Protein AF-A0AAU2S8Q4-F1 (afdb_monomer)

pLDDT: mean 90.65, std 6.9, range [59.53, 97.0]

Radius of gyration: 19.1 Å; Cα contacts (8 Å, |Δi|>4): 377; chains: 1; bounding box: 50×36×52 Å

Sequence (204 aa):
MNARDTYDEELVRALLVTARENSSRLLSDGTLLGVLPGFSHPGRDFDVVAAARPGVHRYHEVQQPELQQVTWAVFPGYACEFAGPDRYSLEDARESFIRFLSPADLGREPVPFLRLWYDNTVTKGGTNGPDGILALPKTLQREIKLLEGAPGSFVRFENFRGQIFRAEWDAERTWTLLEESETAAPRPVGLADLLAFAEKALHD

Solvent-accessible surface area (backbone atoms only — not comparable to full-atom values): 11473 Å² total; per-residue (Å²): 112,62,69,46,102,56,86,54,67,68,60,55,49,53,50,54,53,52,48,63,81,39,35,82,72,36,66,38,90,90,40,56,62,17,71,42,75,82,40,74,48,94,98,51,86,41,34,17,42,32,26,29,32,52,82,32,55,72,62,46,54,85,86,38,51,74,56,20,68,75,41,65,50,48,34,70,36,44,65,29,45,50,52,57,67,89,76,49,52,71,65,54,42,23,50,39,49,74,74,55,61,48,58,29,50,81,85,64,77,84,56,44,24,33,38,37,35,36,40,33,72,82,80,71,48,61,55,79,72,93,82,45,40,81,46,55,70,70,53,56,58,49,51,56,67,68,33,66,93,26,62,85,12,37,42,34,40,30,26,24,88,66,51,36,39,37,38,35,27,42,92,87,77,42,37,32,41,31,49,74,83,47,100,58,73,70,38,81,46,53,74,70,58,47,51,54,46,54,56,47,58,29,67,108

Structure (mmCIF, N/CA/C/O backbone):
data_AF-A0AAU2S8Q4-F1
#
_entry.id   AF-A0AAU2S8Q4-F1
#
loop_
_atom_site.group_PDB
_atom_site.id
_atom_site.type_symbol
_atom_site.label_atom_id
_atom_site.label_alt_id
_atom_site.label_comp_id
_atom_site.label_asym_id
_atom_site.label_entity_id
_atom_site.label_seq_id
_atom_site.pdbx_PDB_ins_code
_atom_site.Cartn_x
_atom_site.Cartn_y
_atom_site.Cartn_z
_atom_site.occupancy
_atom_site.B_iso_or_equiv
_atom_site.auth_seq_id
_atom_site.auth_comp_id
_atom_site.auth_asym_id
_atom_site.auth_atom_id
_atom_site.pdbx_PDB_model_num
ATOM 1 N N . MET A 1 1 ? 16.439 -1.210 -14.252 1.00 61.56 1 MET A N 1
ATOM 2 C CA . MET A 1 1 ? 16.095 -2.120 -13.144 1.00 61.56 1 MET A CA 1
ATOM 3 C C . MET A 1 1 ? 17.367 -2.358 -12.353 1.00 61.56 1 MET A C 1
ATOM 5 O O . MET A 1 1 ? 18.382 -2.662 -12.967 1.00 61.56 1 MET A O 1
ATOM 9 N N . ASN A 1 2 ? 17.341 -2.107 -11.047 1.00 67.69 2 ASN A N 1
ATOM 10 C CA . ASN A 1 2 ? 18.445 -2.436 -10.146 1.00 67.69 2 ASN A CA 1
ATOM 11 C C . ASN A 1 2 ? 18.022 -3.672 -9.363 1.00 67.69 2 ASN A C 1
ATOM 13 O O . ASN A 1 2 ? 16.891 -3.692 -8.899 1.00 67.69 2 ASN A O 1
ATOM 17 N N . ALA A 1 3 ? 18.904 -4.653 -9.206 1.00 66.56 3 ALA A N 1
ATOM 18 C CA . ALA A 1 3 ? 18.680 -5.808 -8.344 1.00 66.56 3 ALA A CA 1
ATOM 19 C C . ALA A 1 3 ? 19.748 -5.820 -7.248 1.00 66.56 3 ALA A C 1
ATOM 21 O O . ALA A 1 3 ? 20.901 -5.452 -7.493 1.00 66.56 3 ALA A O 1
ATOM 22 N N . ARG A 1 4 ? 19.360 -6.213 -6.040 1.00 62.75 4 ARG A N 1
ATOM 23 C CA . ARG A 1 4 ? 20.232 -6.371 -4.882 1.00 62.75 4 ARG A CA 1
ATOM 24 C C . ARG A 1 4 ? 20.152 -7.831 -4.431 1.00 62.75 4 ARG A C 1
ATOM 26 O O . ARG A 1 4 ? 19.077 -8.417 -4.409 1.00 62.75 4 ARG A O 1
ATOM 33 N N . ASP A 1 5 ? 21.307 -8.403 -4.108 1.00 59.53 5 ASP A N 1
ATOM 34 C CA . ASP A 1 5 ? 21.510 -9.741 -3.531 1.00 59.53 5 ASP A CA 1
ATOM 35 C C . ASP A 1 5 ? 21.205 -10.947 -4.444 1.00 59.53 5 ASP A C 1
ATOM 37 O O . ASP A 1 5 ? 22.085 -11.789 -4.624 1.00 59.53 5 ASP A O 1
ATOM 41 N N . THR A 1 6 ? 20.028 -11.030 -5.072 1.00 68.44 6 THR A N 1
ATOM 42 C CA . THR A 1 6 ? 19.684 -12.115 -6.012 1.00 68.44 6 THR A CA 1
ATOM 43 C C . THR A 1 6 ? 19.360 -11.559 -7.396 1.00 68.44 6 THR A C 1
ATOM 45 O O . THR A 1 6 ? 18.500 -10.697 -7.556 1.00 68.44 6 THR A O 1
ATOM 48 N N . TYR A 1 7 ? 20.092 -12.028 -8.409 1.00 80.50 7 TYR A N 1
ATOM 49 C CA . TYR A 1 7 ? 19.865 -11.658 -9.804 1.00 80.50 7 TYR A CA 1
ATOM 50 C C . TYR A 1 7 ? 19.200 -12.818 -10.536 1.00 80.50 7 TYR A C 1
ATOM 52 O O . TYR A 1 7 ? 19.756 -13.912 -10.614 1.00 80.50 7 TYR A O 1
ATOM 60 N N . ASP A 1 8 ? 18.010 -12.555 -11.060 1.00 86.12 8 ASP A N 1
ATOM 61 C CA . ASP A 1 8 ? 17.208 -13.493 -11.833 1.00 86.12 8 ASP A CA 1
ATOM 62 C C . ASP A 1 8 ? 17.101 -12.951 -13.263 1.00 86.12 8 ASP A C 1
ATOM 64 O O . ASP A 1 8 ? 16.302 -12.056 -13.549 1.00 86.12 8 ASP A O 1
ATOM 68 N N . GLU A 1 9 ? 17.997 -13.405 -14.145 1.00 90.19 9 GLU A N 1
ATOM 69 C CA . GLU A 1 9 ? 18.113 -12.852 -15.499 1.00 90.19 9 GLU A CA 1
ATOM 70 C C . GLU A 1 9 ? 16.824 -13.049 -16.308 1.00 90.19 9 GLU A C 1
ATOM 72 O O . GLU A 1 9 ? 16.418 -12.152 -17.054 1.00 90.19 9 GLU A O 1
ATOM 77 N N . GLU A 1 10 ? 16.164 -14.199 -16.154 1.00 93.06 10 GLU A N 1
ATOM 78 C CA . GLU A 1 10 ? 14.939 -14.516 -16.886 1.00 93.06 10 GLU A CA 1
ATOM 79 C C . GLU A 1 10 ? 13.790 -13.606 -16.448 1.00 93.06 10 GLU A C 1
ATOM 81 O O . GLU A 1 10 ? 13.110 -13.035 -17.307 1.00 93.06 10 GLU A O 1
ATOM 86 N N . LEU A 1 11 ? 13.637 -13.378 -15.138 1.00 92.38 11 LEU A N 1
ATOM 87 C CA . LEU A 1 11 ? 12.680 -12.413 -14.601 1.00 92.38 11 LEU A CA 1
ATOM 88 C C . LEU A 1 11 ? 12.960 -10.998 -15.119 1.00 92.38 11 LEU A C 1
ATOM 90 O O . LEU A 1 11 ? 12.049 -10.323 -15.605 1.00 92.38 11 LEU A O 1
ATOM 94 N N . VAL A 1 12 ? 14.216 -10.539 -15.051 1.00 92.62 12 VAL A N 1
ATOM 95 C CA . VAL A 1 12 ? 14.607 -9.194 -15.514 1.00 92.62 12 VAL A CA 1
ATOM 96 C C . VAL A 1 12 ? 14.286 -9.028 -16.999 1.00 92.62 12 VAL A C 1
ATOM 98 O O . VAL A 1 12 ? 13.745 -8.001 -17.414 1.00 92.62 12 VAL A O 1
ATOM 101 N N . ARG A 1 13 ? 14.597 -10.040 -17.812 1.00 94.19 13 ARG A N 1
ATOM 102 C CA . ARG A 1 13 ? 14.318 -10.037 -19.249 1.00 94.19 13 ARG A CA 1
ATOM 103 C C . ARG A 1 13 ? 12.817 -9.992 -19.519 1.00 94.19 13 ARG A C 1
ATOM 105 O O . ARG A 1 13 ? 12.384 -9.140 -20.293 1.00 94.19 13 ARG A O 1
ATOM 112 N N . ALA A 1 14 ? 12.034 -10.861 -18.879 1.00 95.50 14 ALA A N 1
ATOM 113 C CA . ALA A 1 14 ? 10.581 -10.907 -19.034 1.00 95.50 14 ALA A CA 1
ATOM 114 C C . ALA A 1 14 ? 9.930 -9.568 -18.653 1.00 95.50 14 ALA A C 1
ATOM 116 O O . ALA A 1 14 ? 9.097 -9.042 -19.395 1.00 95.50 14 ALA A O 1
ATOM 117 N N . LEU A 1 15 ? 10.380 -8.971 -17.548 1.00 95.06 15 LEU A N 1
ATOM 118 C CA . LEU A 1 15 ? 9.941 -7.661 -17.079 1.00 95.06 15 LEU A CA 1
ATOM 119 C C . LEU A 1 15 ? 10.221 -6.557 -18.110 1.00 95.06 15 LEU A C 1
ATOM 121 O O . LEU A 1 15 ? 9.325 -5.789 -18.458 1.00 95.06 15 LEU A O 1
ATOM 125 N N . LEU A 1 16 ? 11.456 -6.472 -18.616 1.00 94.56 16 LEU A N 1
ATOM 126 C CA . LEU A 1 16 ? 11.853 -5.430 -19.569 1.00 94.56 16 LEU A CA 1
ATOM 127 C C . LEU A 1 16 ? 11.148 -5.577 -20.923 1.00 94.56 16 LEU A C 1
ATOM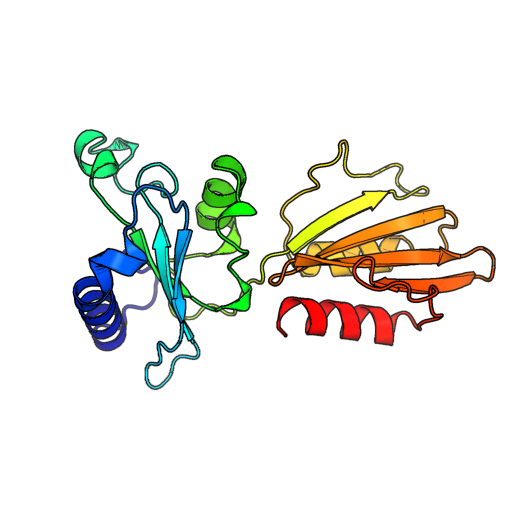 129 O O . LEU A 1 16 ? 10.774 -4.566 -21.518 1.00 94.56 16 LEU A O 1
ATOM 133 N N . VAL A 1 17 ? 10.947 -6.809 -21.403 1.00 96.06 17 VAL A N 1
ATOM 134 C CA . VAL A 1 17 ? 10.167 -7.080 -22.624 1.00 96.06 17 VAL A CA 1
ATOM 135 C C . VAL A 1 17 ? 8.722 -6.624 -22.431 1.00 96.06 17 VAL A C 1
ATOM 137 O O . VAL A 1 17 ? 8.242 -5.798 -23.207 1.00 96.06 17 VAL A O 1
ATOM 140 N N . THR A 1 18 ? 8.078 -7.055 -21.343 1.00 96.12 18 THR A N 1
ATOM 141 C CA . THR A 1 18 ? 6.691 -6.686 -21.020 1.00 96.12 18 THR A CA 1
ATOM 142 C C . THR A 1 18 ? 6.523 -5.170 -20.919 1.00 96.12 18 THR A C 1
ATOM 144 O O . THR A 1 18 ? 5.598 -4.598 -21.500 1.00 96.12 18 THR A O 1
ATOM 147 N N . ALA A 1 19 ? 7.443 -4.490 -20.230 1.00 94.81 19 ALA A N 1
ATOM 148 C CA . ALA A 1 19 ? 7.404 -3.041 -20.084 1.00 94.81 19 ALA A CA 1
ATOM 149 C C . ALA A 1 19 ? 7.594 -2.308 -21.416 1.00 94.81 19 ALA A C 1
ATOM 151 O O . ALA A 1 19 ? 6.930 -1.304 -21.672 1.00 94.81 19 ALA A O 1
ATOM 152 N N . ARG A 1 20 ? 8.470 -2.817 -22.290 1.00 94.38 20 ARG A N 1
ATOM 153 C CA . ARG A 1 20 ? 8.704 -2.239 -23.617 1.00 94.38 20 ARG A CA 1
ATOM 154 C C . ARG A 1 20 ? 7.467 -2.347 -24.506 1.00 94.38 20 ARG A C 1
ATOM 156 O O . ARG A 1 20 ? 7.091 -1.358 -25.136 1.00 94.38 20 ARG A O 1
ATOM 163 N N . GLU A 1 21 ? 6.832 -3.515 -24.533 1.00 96.00 21 GLU A N 1
ATOM 164 C CA . GLU A 1 21 ? 5.618 -3.780 -25.318 1.00 96.00 21 GLU A CA 1
ATOM 165 C C . GLU A 1 21 ? 4.417 -2.951 -24.840 1.00 96.00 21 GLU A C 1
ATOM 167 O O . GLU A 1 21 ? 3.560 -2.581 -25.640 1.00 96.00 21 GLU A O 1
ATOM 172 N N . ASN A 1 22 ? 4.391 -2.588 -23.555 1.00 94.62 22 ASN A N 1
ATOM 173 C CA . ASN A 1 22 ? 3.300 -1.845 -22.920 1.00 94.62 22 ASN A CA 1
ATOM 174 C C . ASN A 1 22 ? 3.686 -0.410 -22.526 1.00 94.62 22 ASN A C 1
ATOM 176 O O . ASN A 1 22 ? 3.030 0.209 -21.684 1.00 94.62 22 ASN A O 1
ATOM 180 N N . SER A 1 23 ? 4.739 0.139 -23.135 1.00 91.94 23 SER A N 1
ATOM 181 C CA . SER A 1 23 ? 5.331 1.419 -22.726 1.00 91.94 23 SER A CA 1
ATOM 182 C C . SER A 1 23 ? 4.346 2.592 -22.770 1.00 91.94 23 SER A C 1
ATOM 184 O O . SER A 1 23 ? 4.352 3.421 -21.867 1.00 91.94 23 SER A O 1
ATOM 186 N N . SER A 1 24 ? 3.429 2.626 -23.741 1.00 89.25 24 SER A N 1
ATOM 187 C CA . SER A 1 24 ? 2.397 3.670 -23.840 1.00 89.25 24 SER A CA 1
ATOM 188 C C . SER A 1 24 ? 1.398 3.671 -22.678 1.00 89.25 24 SER A C 1
ATOM 190 O O . SER A 1 24 ? 0.819 4.712 -22.375 1.00 89.25 24 SER A O 1
ATOM 192 N N . ARG A 1 25 ? 1.191 2.520 -22.025 1.00 86.38 25 ARG A N 1
ATOM 193 C CA . ARG A 1 25 ? 0.318 2.382 -20.850 1.00 86.38 25 ARG A CA 1
ATOM 194 C C . ARG A 1 25 ? 1.077 2.622 -19.549 1.00 86.38 25 ARG A C 1
ATOM 196 O O . ARG A 1 25 ? 0.550 3.267 -18.653 1.00 86.38 25 ARG A O 1
ATOM 203 N N . LEU A 1 26 ? 2.304 2.108 -19.453 1.00 87.12 26 LEU A N 1
ATOM 204 C CA . LEU A 1 26 ? 3.120 2.173 -18.237 1.00 87.12 26 LEU A CA 1
ATOM 205 C C . LEU A 1 26 ? 3.794 3.529 -18.022 1.00 87.12 26 LEU A C 1
ATOM 207 O O . LEU A 1 26 ? 3.945 3.954 -16.881 1.00 87.12 26 LEU A O 1
ATOM 211 N N . LEU A 1 27 ? 4.220 4.189 -19.100 1.00 87.44 27 LEU A N 1
ATOM 212 C CA . LEU A 1 27 ? 5.097 5.362 -19.050 1.00 87.44 27 LEU A CA 1
ATOM 213 C C . LEU A 1 27 ? 4.344 6.656 -19.389 1.00 87.44 27 LEU A C 1
ATOM 215 O O . LEU A 1 27 ? 4.867 7.534 -20.068 1.00 87.44 27 LEU A O 1
ATOM 219 N N . SER A 1 28 ? 3.082 6.758 -18.966 1.00 83.62 28 SER A N 1
ATOM 220 C CA . SER A 1 28 ? 2.280 7.965 -19.179 1.00 83.62 28 SER A CA 1
ATOM 221 C C . SER A 1 28 ? 2.764 9.103 -18.274 1.00 83.62 28 SER A C 1
ATOM 223 O O . SER A 1 28 ? 2.797 8.942 -17.054 1.00 83.62 28 SER A O 1
ATOM 225 N N . ASP A 1 29 ? 3.071 10.271 -18.847 1.00 71.00 29 ASP A N 1
ATOM 226 C CA . ASP A 1 29 ? 3.658 11.425 -18.137 1.00 71.00 29 ASP A CA 1
ATOM 227 C C . ASP A 1 29 ? 2.848 11.901 -16.913 1.00 71.00 29 ASP A C 1
ATOM 229 O O . ASP A 1 29 ? 3.405 12.438 -15.948 1.00 71.00 29 ASP A O 1
ATOM 233 N N . GLY A 1 30 ? 1.530 11.680 -16.921 1.00 80.00 30 GLY A N 1
ATOM 234 C CA . GLY A 1 30 ? 0.637 12.039 -15.817 1.00 80.00 30 GLY A CA 1
ATOM 235 C C . GLY A 1 30 ? 0.676 11.081 -14.623 1.00 80.00 30 GLY A C 1
ATOM 236 O O . GLY A 1 30 ? 0.199 11.439 -13.550 1.00 80.00 30 GLY A O 1
ATOM 237 N N . THR A 1 31 ? 1.245 9.884 -14.778 1.00 88.94 31 THR A N 1
ATOM 238 C CA . THR A 1 31 ? 1.175 8.818 -13.770 1.00 88.94 31 THR A CA 1
ATOM 239 C C . THR A 1 31 ? 2.472 8.740 -12.966 1.00 88.94 31 THR A C 1
ATOM 241 O O . THR A 1 31 ? 3.555 8.590 -13.525 1.00 88.94 31 THR A O 1
ATOM 244 N N . LEU A 1 32 ? 2.373 8.844 -11.636 1.00 93.94 32 LEU A N 1
ATOM 245 C CA . LEU A 1 32 ? 3.532 8.777 -10.734 1.00 93.94 32 LEU A CA 1
ATOM 246 C C . LEU A 1 32 ? 4.127 7.362 -10.659 1.00 93.94 32 LEU A C 1
ATOM 248 O O . LEU A 1 32 ? 5.343 7.181 -10.777 1.00 93.94 32 LEU A O 1
ATOM 252 N N . LEU A 1 33 ? 3.247 6.378 -10.476 1.00 94.25 33 LEU A N 1
ATOM 253 C CA . LEU A 1 33 ? 3.533 4.948 -10.441 1.00 94.25 33 LEU A CA 1
ATOM 254 C C . LEU A 1 33 ? 2.587 4.258 -11.429 1.00 94.25 33 LEU A C 1
ATOM 256 O O . LEU A 1 33 ? 1.397 4.114 -11.161 1.00 94.25 33 LEU A O 1
ATOM 260 N N . GLY A 1 34 ? 3.098 3.902 -12.604 1.00 93.88 34 GLY A N 1
ATOM 261 C CA . GLY A 1 34 ? 2.364 3.135 -13.605 1.00 93.88 34 GLY A CA 1
ATOM 262 C C . GLY A 1 34 ? 2.333 1.661 -13.224 1.00 93.88 34 GLY A C 1
ATOM 263 O O . GLY A 1 34 ? 3.351 1.121 -12.796 1.00 93.88 34 GLY A O 1
ATOM 264 N N . VAL A 1 35 ? 1.183 1.011 -13.393 1.00 94.88 35 VAL A N 1
ATOM 265 C CA . VAL A 1 35 ? 0.984 -0.401 -13.043 1.00 94.88 35 VAL A CA 1
ATOM 266 C C . VAL A 1 35 ? 0.338 -1.125 -14.214 1.00 94.88 35 VAL A C 1
ATOM 268 O O . VAL A 1 35 ? -0.662 -0.671 -14.769 1.00 94.88 35 VAL A O 1
ATOM 271 N N . LEU A 1 36 ? 0.910 -2.265 -14.581 1.00 95.44 36 LEU A N 1
ATOM 272 C CA . LEU A 1 36 ? 0.367 -3.189 -15.563 1.00 95.44 36 LEU A CA 1
ATOM 273 C C . LEU A 1 36 ? 0.100 -4.536 -14.874 1.00 95.44 36 LEU A C 1
ATOM 275 O O . LEU A 1 36 ? 1.058 -5.258 -14.588 1.00 95.44 36 LEU A O 1
ATOM 279 N N . PRO A 1 37 ? -1.171 -4.877 -14.603 1.00 94.38 37 PRO A N 1
ATOM 280 C CA . PRO A 1 37 ? -1.536 -6.152 -13.994 1.00 94.38 37 PRO A CA 1
ATOM 281 C C . PRO A 1 37 ? -1.442 -7.325 -14.968 1.00 94.38 37 PRO A C 1
ATOM 283 O O . PRO A 1 37 ? -1.392 -7.144 -16.186 1.00 94.38 37 PRO A O 1
ATOM 286 N N . GLY A 1 38 ? -1.469 -8.538 -14.412 1.00 93.75 38 GLY A N 1
ATOM 287 C CA . GLY A 1 38 ? -1.438 -9.790 -15.169 1.00 93.75 38 GLY A CA 1
ATOM 288 C C . GLY A 1 38 ? -0.027 -10.245 -15.540 1.00 93.75 38 GLY A C 1
ATOM 289 O O . GLY A 1 38 ? 0.131 -11.093 -16.418 1.00 93.75 38 GLY A O 1
ATOM 290 N N . PHE A 1 39 ? 0.995 -9.683 -14.894 1.00 96.00 39 PHE A N 1
ATOM 291 C CA . PHE A 1 39 ? 2.347 -10.210 -14.999 1.00 96.00 39 PHE A CA 1
ATOM 292 C C . PHE A 1 39 ? 2.427 -11.555 -14.274 1.00 96.00 39 PHE A C 1
ATOM 294 O O . PHE A 1 39 ? 1.716 -11.793 -13.306 1.00 96.00 39 PHE A O 1
ATOM 301 N N . SER A 1 40 ? 3.263 -12.460 -14.765 1.00 94.38 40 SER A N 1
ATOM 302 C CA . SER A 1 40 ? 3.575 -13.699 -14.059 1.00 94.38 40 SER A CA 1
ATOM 303 C C . SER A 1 40 ? 4.936 -14.205 -14.511 1.00 94.38 40 SER A C 1
ATOM 305 O O . SER A 1 40 ? 5.331 -14.023 -15.667 1.00 94.38 40 SER A O 1
ATOM 307 N N . HIS A 1 41 ? 5.664 -14.838 -13.596 1.00 92.81 41 HIS A N 1
ATOM 308 C CA . HIS A 1 41 ? 6.950 -15.451 -13.890 1.00 92.81 41 HIS A CA 1
ATOM 309 C C . HIS A 1 41 ? 7.130 -16.716 -13.040 1.00 92.81 41 HIS A C 1
ATOM 311 O O . HIS A 1 41 ? 6.869 -16.666 -11.840 1.00 92.81 41 HIS A O 1
ATOM 317 N N . PRO A 1 42 ? 7.562 -17.855 -13.612 1.00 92.38 42 PRO A N 1
ATOM 318 C CA . PRO A 1 42 ? 7.752 -19.082 -12.843 1.00 92.38 42 PRO A CA 1
ATOM 319 C C . PRO A 1 42 ? 8.651 -18.882 -11.616 1.00 92.38 42 PRO A C 1
ATOM 321 O O . PRO A 1 42 ? 9.721 -18.290 -11.707 1.00 92.38 42 PRO A O 1
ATOM 324 N N . GLY A 1 43 ? 8.219 -19.397 -10.462 1.00 90.50 43 GLY A N 1
ATOM 325 C CA . GLY A 1 43 ? 8.976 -19.298 -9.208 1.00 90.50 43 GLY A CA 1
ATOM 326 C C . GLY A 1 43 ? 8.905 -17.934 -8.515 1.00 90.50 43 GLY A C 1
ATOM 327 O O . GLY A 1 43 ? 9.634 -17.722 -7.547 1.00 90.50 43 GLY A O 1
ATOM 328 N N . ARG A 1 44 ? 8.052 -17.019 -8.992 1.00 91.06 44 ARG A N 1
ATOM 329 C CA . ARG A 1 44 ? 7.807 -15.704 -8.391 1.00 91.06 44 ARG A CA 1
ATOM 330 C C . ARG A 1 44 ? 6.312 -15.404 -8.365 1.00 91.06 44 ARG A C 1
ATOM 332 O O . ARG A 1 44 ? 5.613 -15.689 -9.332 1.00 91.06 44 ARG A O 1
ATOM 339 N N . ASP A 1 45 ? 5.865 -14.737 -7.307 1.00 93.88 45 ASP A N 1
ATOM 340 C CA . ASP A 1 45 ? 4.445 -14.424 -7.096 1.00 93.88 45 ASP A CA 1
ATOM 341 C C . ASP A 1 45 ? 4.061 -12.996 -7.524 1.00 93.88 45 ASP A C 1
ATOM 343 O O . ASP A 1 45 ? 2.935 -12.559 -7.304 1.00 93.88 45 ASP A O 1
ATOM 347 N N . PHE A 1 46 ? 4.980 -12.258 -8.156 1.00 95.81 46 PHE A N 1
ATOM 348 C CA . PHE A 1 46 ? 4.697 -10.927 -8.695 1.00 95.81 46 PHE A CA 1
ATOM 349 C C . PHE A 1 46 ? 3.587 -10.983 -9.753 1.00 95.81 46 PHE A C 1
ATOM 351 O O . PHE A 1 46 ? 3.721 -11.691 -10.754 1.00 95.81 46 PHE A O 1
ATOM 358 N N . ASP A 1 47 ? 2.542 -10.176 -9.570 1.00 96.44 47 ASP A N 1
ATOM 359 C CA . ASP A 1 47 ? 1.353 -10.134 -10.432 1.00 96.44 47 ASP A CA 1
ATOM 360 C C . ASP A 1 47 ? 1.241 -8.838 -11.264 1.00 96.44 47 ASP A C 1
ATOM 362 O O . ASP A 1 47 ? 0.369 -8.713 -12.136 1.00 96.44 47 ASP A O 1
ATOM 366 N N . VAL A 1 48 ? 2.156 -7.881 -11.050 1.00 96.88 48 VAL A N 1
ATOM 367 C CA . VAL A 1 48 ? 2.232 -6.626 -11.808 1.00 96.88 48 VAL A CA 1
ATOM 368 C C . VAL A 1 48 ? 3.646 -6.303 -12.298 1.00 96.88 48 VAL A C 1
ATOM 370 O O . VAL A 1 48 ? 4.656 -6.590 -11.650 1.00 96.88 48 VAL A O 1
ATOM 373 N N . VAL A 1 49 ? 3.707 -5.603 -13.433 1.00 96.88 49 VAL A N 1
ATOM 374 C CA . VAL A 1 49 ? 4.861 -4.782 -13.823 1.00 96.88 49 VAL A CA 1
ATOM 375 C C . VAL A 1 49 ? 4.575 -3.345 -13.418 1.00 96.88 49 VAL A C 1
ATOM 377 O O . VAL A 1 49 ? 3.569 -2.776 -13.841 1.00 96.88 49 VAL A O 1
ATOM 380 N N . ALA A 1 50 ? 5.469 -2.739 -12.644 1.00 96.19 50 ALA A N 1
ATOM 381 C CA . ALA A 1 50 ? 5.356 -1.352 -12.226 1.00 96.19 50 ALA A CA 1
ATOM 382 C C . ALA A 1 50 ? 6.450 -0.479 -12.852 1.00 96.19 50 ALA A C 1
ATOM 384 O O . ALA A 1 50 ? 7.556 -0.937 -13.155 1.00 96.19 50 ALA A O 1
ATOM 385 N N . ALA A 1 51 ? 6.133 0.799 -13.037 1.00 95.75 51 ALA A N 1
ATOM 386 C CA . ALA A 1 51 ? 7.046 1.812 -13.536 1.00 95.75 51 ALA A CA 1
ATOM 387 C C . ALA A 1 51 ? 6.931 3.085 -12.692 1.00 95.75 51 ALA A C 1
ATOM 389 O O . ALA A 1 51 ? 5.872 3.700 -12.624 1.00 95.75 51 ALA A O 1
ATOM 390 N N . ALA A 1 52 ? 8.026 3.511 -12.069 1.00 95.25 52 ALA A N 1
ATOM 391 C CA . ALA A 1 52 ? 8.099 4.815 -11.421 1.00 95.25 52 ALA A CA 1
ATOM 392 C C . ALA A 1 52 ? 8.712 5.835 -12.377 1.00 95.25 52 ALA A C 1
ATOM 394 O O . ALA A 1 52 ? 9.746 5.567 -13.002 1.00 95.25 52 ALA A O 1
ATOM 395 N N . ARG A 1 53 ? 8.082 7.005 -12.467 1.00 93.56 53 ARG A N 1
ATOM 396 C CA . ARG A 1 53 ? 8.538 8.084 -13.344 1.00 93.56 53 ARG A CA 1
ATOM 397 C C . ARG A 1 53 ? 9.766 8.825 -12.788 1.00 93.56 53 ARG A C 1
ATOM 399 O O . ARG A 1 53 ? 10.037 8.749 -11.577 1.00 93.56 53 ARG A O 1
ATOM 406 N N . PRO A 1 54 ? 10.457 9.622 -13.624 1.00 92.62 54 PRO A N 1
ATOM 407 C CA . PRO A 1 54 ? 11.412 10.617 -13.153 1.00 92.62 54 PRO A CA 1
ATOM 408 C C . PRO A 1 54 ? 10.858 11.467 -12.005 1.00 92.62 54 PRO A C 1
ATOM 410 O O . PRO A 1 54 ? 9.736 11.971 -12.040 1.00 92.62 54 PRO A O 1
ATOM 413 N N . GLY A 1 55 ? 11.654 11.625 -10.953 1.00 89.69 55 GLY A N 1
ATOM 414 C CA . GLY A 1 55 ? 11.269 12.374 -9.755 1.00 89.69 55 GLY A CA 1
ATOM 415 C C . GLY A 1 55 ? 10.491 11.564 -8.716 1.00 89.69 55 GLY A C 1
ATOM 416 O O . GLY A 1 55 ? 10.295 12.074 -7.617 1.00 89.69 55 GLY A O 1
ATOM 417 N N . VAL A 1 56 ? 10.109 10.315 -9.000 1.00 93.62 56 VAL A N 1
ATOM 418 C CA . VAL A 1 56 ? 9.618 9.366 -7.984 1.00 93.62 56 VAL A CA 1
ATOM 419 C C . VAL A 1 56 ? 10.760 8.482 -7.480 1.00 93.62 56 VAL A C 1
ATOM 421 O O . VAL A 1 56 ? 10.990 8.377 -6.277 1.00 93.62 56 VAL A O 1
ATOM 424 N N . HIS A 1 57 ? 11.541 7.904 -8.394 1.00 92.12 57 HIS A N 1
ATOM 425 C CA . HIS A 1 57 ? 12.735 7.142 -8.032 1.00 92.12 57 HIS A CA 1
ATOM 426 C C . HIS A 1 57 ? 13.979 8.025 -7.866 1.00 92.12 57 HIS A C 1
ATOM 428 O O . HIS A 1 57 ? 14.085 9.127 -8.410 1.00 92.12 57 HIS A O 1
ATOM 434 N N . ARG A 1 58 ? 14.996 7.469 -7.195 1.00 87.75 58 ARG A N 1
ATOM 435 C CA . ARG A 1 58 ? 16.291 8.131 -6.943 1.00 87.75 58 ARG A CA 1
ATOM 436 C C . ARG A 1 58 ? 17.437 7.684 -7.855 1.00 87.75 58 ARG A C 1
ATOM 438 O O . ARG A 1 58 ? 18.584 8.069 -7.647 1.00 87.75 58 ARG A O 1
ATOM 445 N N . TYR A 1 59 ? 17.164 6.845 -8.856 1.00 88.38 59 TYR A N 1
ATOM 446 C CA . TYR A 1 59 ? 18.200 6.403 -9.796 1.00 88.38 59 TYR A CA 1
ATOM 447 C C . TYR A 1 59 ? 18.847 7.594 -10.503 1.00 88.38 59 TYR A C 1
ATOM 449 O O . TYR A 1 59 ? 18.144 8.499 -10.933 1.00 88.38 59 TYR A O 1
ATOM 457 N N . HIS A 1 60 ? 20.178 7.583 -10.597 1.00 85.88 60 HIS A N 1
ATOM 458 C CA . HIS A 1 60 ? 21.000 8.613 -11.246 1.00 85.88 60 HIS A CA 1
ATOM 459 C C . HIS A 1 60 ? 20.876 10.045 -10.685 1.00 85.88 60 HIS A C 1
ATOM 461 O O . HIS A 1 60 ? 21.606 10.916 -11.143 1.00 85.88 60 HIS A O 1
ATOM 467 N N . GLU A 1 61 ? 20.063 10.278 -9.645 1.00 86.25 61 GLU A N 1
ATOM 468 C CA . GLU A 1 61 ? 19.749 11.606 -9.083 1.00 86.25 61 GLU A CA 1
ATOM 469 C C . GLU A 1 61 ? 21.003 12.418 -8.716 1.00 86.25 61 GLU A C 1
ATOM 471 O O . GLU A 1 61 ? 21.036 13.624 -8.925 1.00 86.25 61 GLU A O 1
ATOM 476 N N . VAL A 1 62 ? 22.050 11.758 -8.207 1.00 85.56 62 VAL A N 1
ATOM 477 C CA . VAL A 1 62 ? 23.295 12.420 -7.774 1.00 85.56 62 VAL A CA 1
ATOM 478 C C . VAL A 1 62 ? 24.361 12.444 -8.871 1.00 85.56 62 VAL A C 1
ATOM 480 O O . VAL A 1 62 ? 25.053 13.441 -9.038 1.00 85.56 62 VAL A O 1
ATOM 483 N N . GLN A 1 63 ? 24.534 11.336 -9.597 1.00 85.38 63 GLN A N 1
ATOM 484 C CA . GLN A 1 63 ? 25.671 11.162 -10.511 1.00 85.38 63 GLN A CA 1
ATOM 485 C C . GLN A 1 63 ? 25.387 11.678 -11.926 1.00 85.38 63 GLN A C 1
ATOM 487 O O . GLN A 1 63 ? 26.310 12.135 -12.593 1.00 85.38 63 GLN A O 1
ATOM 492 N N . GLN A 1 64 ? 24.138 11.578 -12.396 1.00 88.62 64 GLN A N 1
ATOM 493 C CA . GLN A 1 64 ? 23.721 11.984 -13.743 1.00 88.62 64 GLN A CA 1
ATOM 494 C C . GLN A 1 64 ? 22.278 12.531 -13.713 1.00 88.62 64 GLN A C 1
ATOM 496 O O . GLN A 1 64 ? 21.346 11.841 -14.137 1.00 88.62 64 GLN A O 1
ATOM 501 N N . PRO A 1 65 ? 22.065 13.765 -13.213 1.00 88.81 65 PRO A N 1
ATOM 502 C CA . PRO A 1 65 ? 20.724 14.334 -13.052 1.00 88.81 65 PRO A CA 1
ATOM 503 C C . PRO A 1 65 ? 19.943 14.448 -14.368 1.00 88.81 65 PRO A C 1
ATOM 505 O O . PRO A 1 65 ? 18.742 14.205 -14.391 1.00 88.81 65 PRO A O 1
ATOM 508 N N . GLU A 1 66 ? 20.622 14.754 -15.475 1.00 90.44 66 GLU A N 1
ATOM 509 C CA . GLU A 1 66 ? 20.004 14.809 -16.809 1.00 90.44 66 GLU A CA 1
ATOM 510 C C . GLU A 1 66 ? 19.450 13.443 -17.233 1.00 90.44 66 GLU A C 1
ATOM 512 O O . GLU A 1 66 ? 18.346 13.353 -17.765 1.00 90.44 66 GLU A O 1
ATOM 517 N N . LEU A 1 67 ? 20.172 12.359 -16.925 1.00 89.62 67 LEU A N 1
ATOM 518 C CA . LEU A 1 67 ? 19.697 11.003 -17.188 1.00 89.62 67 LEU A CA 1
ATOM 519 C C . LEU A 1 67 ? 18.508 10.649 -16.286 1.00 89.62 67 LEU A C 1
ATOM 521 O O . LEU A 1 67 ? 17.580 9.976 -16.732 1.00 89.62 67 LEU A O 1
ATOM 525 N N . GLN A 1 68 ? 18.495 11.120 -15.035 1.00 90.56 68 GLN A N 1
ATOM 526 C CA . GLN A 1 68 ? 17.378 10.886 -14.1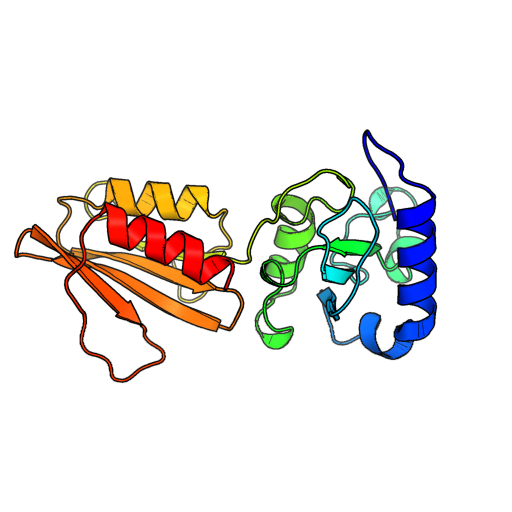19 1.00 90.56 68 GLN A CA 1
ATOM 527 C C . GLN A 1 68 ? 16.059 11.445 -14.667 1.00 90.56 68 GLN A C 1
ATOM 529 O O . GLN A 1 68 ? 15.034 10.783 -14.523 1.00 90.56 68 GLN A O 1
ATOM 534 N N . GLN A 1 69 ? 16.096 12.593 -15.350 1.00 88.88 69 GLN A N 1
ATOM 535 C CA . GLN A 1 69 ? 14.911 13.252 -15.913 1.00 88.88 69 GLN A CA 1
ATOM 536 C C . GLN A 1 69 ? 14.240 12.467 -17.047 1.00 88.88 69 GLN A C 1
ATOM 538 O O . GLN A 1 69 ? 13.081 12.722 -17.358 1.00 88.88 69 GLN A O 1
ATOM 543 N N . VAL A 1 70 ? 14.949 11.514 -17.654 1.00 90.19 70 VAL A N 1
ATOM 544 C CA . VAL A 1 70 ? 14.455 10.705 -18.782 1.00 90.19 70 VAL A CA 1
ATOM 545 C C . VAL A 1 70 ? 14.433 9.205 -18.480 1.00 90.19 70 VAL A C 1
ATOM 547 O O . VAL A 1 70 ? 14.067 8.400 -19.336 1.00 90.19 70 VAL A O 1
ATOM 550 N N . THR A 1 71 ? 14.825 8.804 -17.269 1.00 91.31 71 THR A N 1
ATOM 551 C CA . THR A 1 71 ? 14.867 7.397 -16.858 1.00 91.31 71 THR A CA 1
ATOM 552 C C . THR A 1 71 ? 13.566 7.010 -16.179 1.00 91.31 71 THR A C 1
ATOM 554 O O . THR A 1 71 ? 13.092 7.722 -15.308 1.00 91.31 71 THR A O 1
ATOM 557 N N . TRP A 1 72 ? 13.028 5.845 -16.530 1.00 93.56 72 TRP A N 1
ATOM 558 C CA . TRP A 1 72 ? 11.940 5.213 -15.792 1.00 93.56 72 TRP A CA 1
ATOM 559 C C . TRP A 1 72 ? 12.469 4.009 -15.018 1.00 93.56 72 TRP A C 1
ATOM 561 O O . TRP A 1 72 ? 13.231 3.190 -15.545 1.00 93.56 72 TRP A O 1
ATOM 571 N N . ALA A 1 73 ? 12.050 3.873 -13.764 1.00 94.56 73 ALA A N 1
ATOM 572 C CA . ALA A 1 73 ? 12.368 2.706 -12.958 1.00 94.56 73 ALA A CA 1
ATOM 573 C C . ALA A 1 73 ? 11.286 1.646 -13.149 1.00 94.56 73 ALA A C 1
ATOM 575 O O . ALA A 1 73 ? 10.207 1.765 -12.580 1.00 94.56 73 ALA A O 1
ATOM 576 N N . VAL A 1 74 ? 11.589 0.610 -13.930 1.00 95.00 74 VAL A N 1
ATOM 577 C CA . VAL A 1 74 ? 10.721 -0.563 -14.107 1.00 95.00 74 VAL A CA 1
ATOM 578 C C . VAL A 1 74 ? 11.124 -1.669 -13.131 1.00 95.00 74 VAL A C 1
ATOM 580 O O . VAL A 1 74 ? 12.318 -1.972 -13.011 1.00 95.00 74 VAL A O 1
ATOM 583 N N . PHE A 1 75 ? 10.140 -2.261 -12.454 1.00 95.31 75 PHE A N 1
ATOM 584 C CA . PHE A 1 75 ? 10.318 -3.296 -11.432 1.00 95.31 75 PHE A CA 1
ATOM 585 C C . PHE A 1 75 ? 9.075 -4.200 -11.328 1.00 95.31 75 PHE A C 1
ATOM 587 O O . PHE A 1 75 ? 7.981 -3.766 -11.695 1.00 95.31 75 PHE A O 1
ATOM 594 N N . PRO A 1 76 ? 9.221 -5.456 -10.872 1.00 96.00 76 PRO A N 1
ATOM 595 C CA . PRO A 1 76 ? 8.075 -6.305 -10.575 1.00 96.00 76 PRO A CA 1
ATOM 596 C C . PRO A 1 76 ? 7.465 -5.916 -9.217 1.00 96.00 76 PRO A C 1
ATOM 598 O O . PRO A 1 76 ? 8.166 -5.412 -8.333 1.00 96.00 76 PRO A O 1
ATOM 601 N N . GLY A 1 77 ? 6.167 -6.141 -9.037 1.00 96.19 77 GLY A N 1
ATOM 602 C CA . GLY A 1 77 ? 5.490 -5.849 -7.773 1.00 96.19 77 GLY A CA 1
ATOM 603 C C . GLY A 1 77 ? 4.224 -6.665 -7.573 1.00 96.19 77 GLY A C 1
ATOM 604 O O . GLY A 1 77 ? 3.957 -7.594 -8.340 1.00 96.19 77 GLY A O 1
ATOM 605 N N . TYR A 1 78 ? 3.457 -6.278 -6.556 1.00 96.88 78 TYR A N 1
ATOM 606 C CA . TYR A 1 78 ? 2.155 -6.863 -6.248 1.00 96.88 78 TYR A CA 1
ATOM 607 C C . TYR A 1 78 ? 1.043 -5.819 -6.388 1.00 96.88 78 TYR A C 1
ATOM 609 O O . TYR A 1 78 ? 1.224 -4.660 -6.014 1.00 96.88 78 TYR A O 1
ATOM 617 N N . ALA A 1 79 ? -0.123 -6.199 -6.906 1.00 95.69 79 ALA A N 1
ATOM 618 C CA . ALA A 1 79 ? -1.227 -5.273 -7.154 1.00 95.69 79 ALA A CA 1
ATOM 619 C C . ALA A 1 79 ? -1.665 -4.526 -5.886 1.00 95.69 79 ALA A C 1
ATOM 621 O O . ALA A 1 79 ? -1.966 -3.333 -5.947 1.00 95.69 79 ALA A O 1
ATOM 622 N N . CYS A 1 80 ? -1.616 -5.198 -4.732 1.00 96.31 80 CYS A N 1
ATOM 623 C CA . CYS A 1 80 ? -1.993 -4.623 -3.445 1.00 96.31 80 CYS A CA 1
ATOM 624 C C . CYS A 1 80 ? -1.095 -3.462 -2.985 1.00 96.31 80 CYS A C 1
ATOM 626 O O . CYS A 1 80 ? -1.427 -2.764 -2.033 1.00 96.31 80 CYS A O 1
ATOM 628 N N . GLU A 1 81 ? 0.054 -3.238 -3.621 1.00 96.69 81 GLU A N 1
ATOM 629 C CA . GLU A 1 81 ? 1.028 -2.207 -3.236 1.00 96.69 81 GLU A CA 1
ATOM 630 C C . GLU A 1 81 ? 0.733 -0.839 -3.854 1.00 96.69 81 GLU A C 1
ATOM 632 O O . GLU A 1 81 ? 1.354 0.162 -3.483 1.00 96.69 81 GLU A O 1
ATOM 637 N N . PHE A 1 82 ? -0.207 -0.795 -4.801 1.00 95.19 82 PHE A N 1
ATOM 638 C CA . PHE A 1 82 ? -0.470 0.375 -5.622 1.00 95.19 82 PHE A CA 1
ATOM 639 C C . PHE A 1 82 ? -1.914 0.841 -5.468 1.00 95.19 82 PHE A C 1
ATOM 641 O O . PHE A 1 82 ? -2.855 0.166 -5.884 1.00 95.19 82 PHE A O 1
ATOM 648 N N . ALA A 1 83 ? -2.084 2.038 -4.911 1.00 92.69 83 ALA A N 1
ATOM 649 C CA . ALA A 1 83 ? -3.356 2.744 -4.977 1.00 92.69 83 ALA A CA 1
ATOM 650 C C . ALA A 1 83 ? -3.633 3.277 -6.397 1.00 92.69 83 ALA A C 1
ATOM 652 O O . ALA A 1 83 ? -2.758 3.297 -7.267 1.00 92.69 83 ALA A O 1
ATOM 653 N N . GLY A 1 84 ? -4.861 3.753 -6.620 1.00 89.38 84 GLY A N 1
ATOM 654 C CA . GLY A 1 84 ? -5.217 4.471 -7.847 1.00 89.38 84 GLY A CA 1
ATOM 655 C C . GLY A 1 84 ? -4.271 5.660 -8.115 1.00 89.38 84 GLY A C 1
ATOM 656 O O . GLY A 1 84 ? -3.839 6.311 -7.159 1.00 89.38 84 GLY A O 1
ATOM 657 N N . PRO A 1 85 ? -3.932 5.977 -9.382 1.00 85.94 85 PRO A N 1
ATOM 658 C CA . PRO A 1 85 ? -2.996 7.059 -9.715 1.00 85.94 85 PRO A CA 1
ATOM 659 C C . PRO A 1 85 ? -3.367 8.433 -9.146 1.00 85.94 85 PRO A C 1
ATOM 661 O O . PRO A 1 85 ? -2.490 9.241 -8.857 1.00 85.94 85 PRO A O 1
ATOM 664 N N . ASP A 1 86 ? -4.661 8.689 -8.979 1.00 87.75 86 ASP A N 1
ATOM 665 C CA . ASP A 1 86 ? -5.253 9.904 -8.420 1.00 87.75 86 ASP A CA 1
ATOM 666 C C . ASP A 1 86 ? -5.135 10.002 -6.888 1.00 87.75 86 ASP A C 1
ATOM 668 O O . ASP A 1 86 ? -5.357 11.070 -6.322 1.00 87.75 86 ASP A O 1
ATOM 672 N N . ARG A 1 87 ? -4.743 8.912 -6.218 1.00 86.94 87 ARG A N 1
ATOM 673 C CA . ARG A 1 87 ? -4.609 8.814 -4.753 1.00 86.94 87 ARG A CA 1
ATOM 674 C C . ARG A 1 87 ? -3.167 8.931 -4.253 1.00 86.94 87 ARG A C 1
ATOM 676 O O . ARG A 1 87 ? -2.919 8.863 -3.045 1.00 86.94 87 ARG A O 1
ATOM 683 N N . TYR A 1 88 ? -2.219 9.136 -5.166 1.00 84.38 88 TYR A N 1
ATOM 684 C CA . TYR A 1 88 ? -0.833 9.458 -4.845 1.00 84.38 88 TYR A CA 1
ATOM 685 C C . TYR A 1 88 ? -0.574 10.955 -4.997 1.00 84.38 88 TYR A C 1
ATOM 687 O O . TYR A 1 88 ? -0.709 11.516 -6.085 1.00 84.38 88 TYR A O 1
ATOM 695 N N . SER A 1 89 ? -0.076 11.591 -3.938 1.00 90.31 89 SER A N 1
ATOM 696 C CA . SER A 1 89 ? 0.744 12.788 -4.120 1.00 90.31 89 SER A CA 1
ATOM 697 C C . SER A 1 89 ? 2.138 12.400 -4.640 1.00 90.31 89 SER A C 1
ATOM 699 O O . SER A 1 89 ? 2.566 11.245 -4.548 1.00 90.31 89 SER A O 1
ATOM 701 N N . LEU A 1 90 ? 2.891 13.368 -5.177 1.00 91.62 90 LEU A N 1
ATOM 702 C CA . LEU A 1 90 ? 4.287 13.130 -5.570 1.00 91.62 90 LEU A CA 1
ATOM 703 C C . LEU A 1 90 ? 5.136 12.656 -4.379 1.00 91.62 90 LEU A C 1
ATOM 705 O O . LEU A 1 90 ? 6.011 11.809 -4.550 1.00 91.62 90 LEU A O 1
ATOM 709 N N . GLU A 1 91 ? 4.875 13.200 -3.192 1.00 91.62 91 GLU A N 1
ATOM 710 C CA . GLU A 1 91 ? 5.563 12.818 -1.961 1.00 91.62 91 GLU A CA 1
ATOM 711 C C . GLU A 1 91 ? 5.218 11.384 -1.553 1.00 91.62 91 GLU A C 1
ATOM 713 O O . GLU A 1 91 ? 6.133 10.595 -1.327 1.00 91.62 91 GLU A O 1
ATOM 718 N N . ASP A 1 92 ? 3.935 11.010 -1.588 1.00 92.62 92 ASP A N 1
ATOM 719 C CA . ASP A 1 92 ? 3.489 9.638 -1.323 1.00 92.62 92 ASP A CA 1
ATOM 720 C C . ASP A 1 92 ? 4.161 8.642 -2.269 1.00 92.62 92 ASP A C 1
ATOM 722 O O . ASP A 1 92 ? 4.704 7.634 -1.829 1.00 92.62 92 ASP A O 1
ATOM 726 N N . ALA A 1 93 ? 4.190 8.937 -3.573 1.00 93.75 93 ALA A N 1
ATOM 727 C CA . ALA A 1 93 ? 4.827 8.060 -4.550 1.00 93.75 93 ALA A CA 1
ATOM 728 C C . ALA A 1 93 ? 6.337 7.908 -4.290 1.00 93.75 93 ALA A C 1
ATOM 730 O O . ALA A 1 93 ? 6.872 6.800 -4.390 1.00 93.75 93 ALA A O 1
ATOM 731 N N . ARG A 1 94 ? 7.032 9.004 -3.939 1.00 93.62 94 ARG A N 1
ATOM 732 C CA . ARG A 1 94 ? 8.462 8.977 -3.577 1.00 93.62 94 ARG A CA 1
ATOM 733 C C . ARG A 1 94 ? 8.694 8.137 -2.326 1.00 93.62 94 ARG A C 1
ATOM 735 O O . ARG A 1 94 ? 9.562 7.265 -2.336 1.00 93.62 94 ARG A O 1
ATOM 742 N N . GLU A 1 95 ? 7.929 8.378 -1.269 1.00 92.12 95 GLU A N 1
ATOM 743 C CA . GLU A 1 95 ? 8.039 7.639 -0.012 1.00 92.12 95 GLU A CA 1
ATOM 744 C C . GLU A 1 95 ? 7.715 6.154 -0.214 1.00 92.12 95 GLU A C 1
ATOM 746 O O . GLU A 1 95 ? 8.483 5.305 0.243 1.00 92.12 95 GLU A O 1
ATOM 751 N N . SER A 1 96 ? 6.684 5.825 -1.000 1.00 93.06 96 SER A N 1
ATOM 752 C CA . SER A 1 96 ? 6.382 4.450 -1.405 1.00 93.06 96 SER A CA 1
ATOM 753 C C . SER A 1 96 ? 7.543 3.774 -2.111 1.00 93.06 96 SER A C 1
ATOM 755 O O . SER A 1 96 ? 7.962 2.689 -1.698 1.00 93.06 96 SER A O 1
ATOM 757 N N . PHE A 1 97 ? 8.112 4.418 -3.127 1.00 93.19 97 PHE A N 1
ATOM 758 C CA . PHE A 1 97 ? 9.233 3.855 -3.874 1.00 93.19 97 PHE A CA 1
ATOM 759 C C . PHE A 1 97 ? 10.476 3.644 -3.000 1.00 93.19 97 PHE A C 1
ATOM 761 O O . PHE A 1 97 ? 11.177 2.643 -3.144 1.00 93.19 97 PHE A O 1
ATOM 768 N N . ILE A 1 98 ? 10.767 4.587 -2.103 1.00 89.88 98 ILE A N 1
ATOM 769 C CA . ILE A 1 98 ? 11.997 4.587 -1.304 1.00 89.88 98 ILE A CA 1
ATOM 770 C C . ILE A 1 98 ? 11.897 3.647 -0.098 1.00 89.88 98 ILE A C 1
ATOM 772 O O . ILE A 1 98 ? 12.895 3.015 0.250 1.00 89.88 98 ILE A O 1
ATOM 776 N N . ARG A 1 99 ? 10.736 3.580 0.565 1.00 87.56 99 ARG A N 1
ATOM 777 C CA . ARG A 1 99 ? 10.597 2.926 1.877 1.00 87.56 99 ARG A CA 1
ATOM 778 C C . ARG A 1 99 ? 9.792 1.635 1.874 1.00 87.56 99 ARG A C 1
ATOM 780 O O . ARG A 1 99 ? 9.981 0.844 2.795 1.00 87.56 99 ARG A O 1
ATOM 787 N N . PHE A 1 100 ? 8.904 1.427 0.900 1.00 91.44 100 PHE A N 1
ATOM 788 C CA . PHE A 1 100 ? 7.948 0.312 0.937 1.00 91.44 100 PHE A CA 1
ATOM 789 C C . PHE A 1 100 ? 8.168 -0.685 -0.201 1.00 91.44 100 PHE A C 1
ATOM 791 O O . PHE A 1 100 ? 8.358 -1.867 0.063 1.00 91.44 100 PHE A O 1
ATOM 798 N N . LEU A 1 101 ? 8.233 -0.217 -1.450 1.00 91.94 101 LEU A N 1
ATOM 799 C CA . LEU A 1 101 ? 8.206 -1.087 -2.635 1.00 91.94 101 LEU A CA 1
ATOM 800 C C . LEU A 1 101 ? 9.476 -1.926 -2.851 1.00 91.94 101 LEU A C 1
ATOM 802 O O . LEU A 1 101 ? 9.469 -2.812 -3.699 1.00 91.94 101 LEU A O 1
ATOM 806 N N . SER A 1 102 ? 10.570 -1.620 -2.143 1.00 89.31 102 SER A N 1
ATOM 807 C CA . SER A 1 102 ? 11.885 -2.281 -2.241 1.00 89.31 102 SER A CA 1
ATOM 808 C C . SER A 1 102 ? 12.220 -2.842 -3.640 1.00 89.31 102 SER A C 1
ATOM 810 O O . SER A 1 102 ? 12.503 -4.032 -3.763 1.00 89.31 102 SER A O 1
ATOM 812 N N . PRO A 1 103 ? 12.233 -2.020 -4.713 1.00 89.12 103 PRO A N 1
ATOM 813 C CA . PRO A 1 103 ? 12.213 -2.514 -6.101 1.00 89.12 103 PRO A CA 1
ATOM 814 C C . PRO A 1 103 ? 13.412 -3.370 -6.528 1.00 89.12 103 PRO A C 1
ATOM 816 O O . PRO A 1 103 ? 13.397 -3.958 -7.606 1.00 89.12 103 PRO A O 1
ATOM 819 N N . ALA A 1 104 ? 14.478 -3.367 -5.724 1.00 86.94 104 ALA A N 1
ATOM 820 C CA . ALA A 1 104 ? 15.697 -4.117 -5.984 1.00 86.94 104 ALA A CA 1
ATOM 821 C C . ALA A 1 104 ? 15.733 -5.496 -5.318 1.00 86.94 104 ALA A C 1
ATOM 823 O O . ALA A 1 104 ? 16.609 -6.286 -5.656 1.00 86.94 104 ALA A O 1
ATOM 824 N N . ASP A 1 105 ? 14.820 -5.789 -4.394 1.00 89.75 105 ASP A N 1
ATOM 825 C CA . ASP A 1 105 ? 14.713 -7.104 -3.769 1.00 89.75 105 ASP A CA 1
ATOM 826 C C . ASP A 1 105 ? 13.709 -7.963 -4.550 1.00 89.75 105 ASP A C 1
ATOM 828 O O . ASP A 1 105 ? 12.503 -7.730 -4.501 1.00 89.75 105 ASP A O 1
ATOM 832 N N . LEU A 1 106 ? 14.217 -8.941 -5.306 1.00 90.06 106 LEU A N 1
ATOM 833 C CA . LEU A 1 106 ? 13.401 -9.834 -6.141 1.00 90.06 106 LEU A CA 1
ATOM 834 C C . LEU A 1 106 ? 12.841 -11.035 -5.363 1.00 90.06 106 LEU A C 1
ATOM 836 O O . LEU A 1 106 ? 12.079 -11.818 -5.928 1.00 90.06 106 LEU A O 1
ATOM 840 N N . GLY A 1 107 ? 13.234 -11.205 -4.097 1.00 88.25 107 GLY A N 1
ATOM 841 C CA . GLY A 1 107 ? 12.750 -12.255 -3.198 1.00 88.25 107 GLY A CA 1
ATOM 842 C C . GLY A 1 107 ? 11.798 -11.747 -2.117 1.00 88.25 107 GLY A C 1
ATOM 843 O O . GLY A 1 107 ? 11.519 -12.483 -1.176 1.00 88.25 107 GLY A O 1
ATOM 844 N N . ARG A 1 108 ? 11.343 -10.495 -2.217 1.00 91.88 108 ARG A N 1
ATOM 845 C CA . ARG A 1 108 ? 10.500 -9.863 -1.204 1.00 91.88 108 ARG A CA 1
ATOM 846 C C . ARG A 1 108 ? 9.049 -10.343 -1.241 1.00 91.88 108 ARG A C 1
ATOM 848 O O . ARG A 1 108 ? 8.481 -10.623 -2.298 1.00 91.88 108 ARG A O 1
ATOM 855 N N . GLU A 1 109 ? 8.433 -10.266 -0.073 1.00 92.56 109 GLU A N 1
ATOM 856 C CA . GLU A 1 109 ? 6.989 -10.378 0.118 1.00 92.56 109 GLU A CA 1
ATOM 857 C C . GLU A 1 109 ? 6.256 -9.083 -0.298 1.00 92.56 109 GLU A C 1
ATOM 859 O O . GLU A 1 109 ? 6.884 -8.013 -0.394 1.00 92.56 109 GLU A O 1
ATOM 864 N N . PRO A 1 110 ? 4.933 -9.151 -0.544 1.00 94.44 110 PRO A N 1
ATOM 865 C CA . PRO A 1 110 ? 4.101 -7.976 -0.782 1.00 94.44 110 PRO A CA 1
ATOM 866 C C . PRO A 1 110 ? 4.098 -7.007 0.405 1.00 94.44 110 PRO A C 1
ATOM 868 O O . PRO A 1 110 ? 4.011 -7.404 1.568 1.00 94.44 110 PRO A O 1
ATOM 871 N N . VAL A 1 111 ?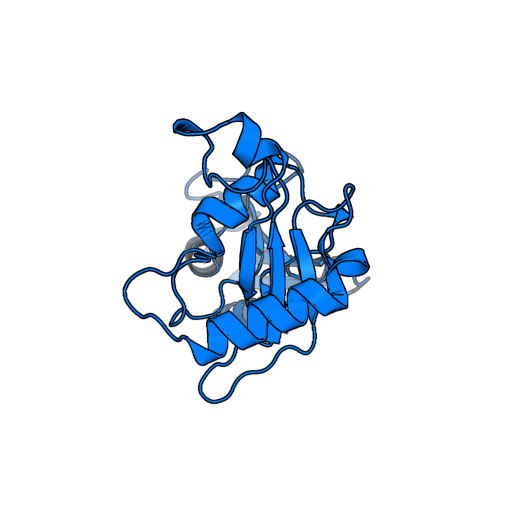 4.128 -5.709 0.102 1.00 95.00 111 VAL A N 1
ATOM 872 C CA . VAL A 1 111 ? 3.968 -4.618 1.071 1.00 95.00 111 VAL A CA 1
ATOM 873 C C . VAL A 1 111 ? 2.778 -3.758 0.639 1.00 95.00 111 VAL A C 1
ATOM 875 O O . VAL A 1 111 ? 2.955 -2.815 -0.135 1.00 95.00 111 VAL A O 1
ATOM 878 N N . PRO A 1 112 ? 1.559 -4.076 1.110 1.00 95.88 112 PRO A N 1
ATOM 879 C CA . PRO A 1 112 ? 0.361 -3.408 0.638 1.00 95.88 112 PRO A CA 1
ATOM 880 C C . PRO A 1 112 ? 0.372 -1.903 0.884 1.00 95.88 112 PRO A C 1
ATOM 882 O O . PRO A 1 112 ? 0.907 -1.415 1.885 1.00 95.88 112 PRO A O 1
ATOM 885 N N . PHE A 1 113 ? -0.301 -1.177 -0.006 1.00 95.88 113 PHE A N 1
ATOM 886 C CA . PHE A 1 113 ? -0.629 0.216 0.218 1.00 95.88 113 PHE A CA 1
ATOM 887 C C . PHE A 1 113 ? -1.539 0.324 1.438 1.00 95.88 113 PHE A C 1
ATOM 889 O O . PHE A 1 113 ? -2.624 -0.262 1.489 1.00 95.88 113 PHE A O 1
ATOM 896 N N . LEU A 1 114 ? -1.104 1.140 2.389 1.00 96.19 114 LEU A N 1
ATOM 897 C CA . LEU A 1 114 ? -1.844 1.455 3.593 1.00 96.19 114 LEU A CA 1
ATOM 898 C C . LEU A 1 114 ? -1.658 2.937 3.900 1.00 96.19 114 LEU A C 1
ATOM 900 O O . LEU A 1 114 ? -0.549 3.389 4.201 1.00 96.19 114 LEU A O 1
ATOM 904 N N . ARG A 1 115 ? -2.770 3.671 3.883 1.00 95.75 115 ARG A N 1
ATOM 905 C CA . ARG A 1 115 ? -2.857 5.011 4.461 1.00 95.75 115 ARG A CA 1
ATOM 906 C C . ARG A 1 115 ? -3.580 4.914 5.799 1.00 95.75 115 ARG A C 1
ATOM 908 O O . ARG A 1 115 ? -4.630 4.288 5.897 1.00 95.75 115 ARG A O 1
ATOM 915 N N . LEU A 1 116 ? -2.985 5.476 6.842 1.00 95.75 116 LEU A N 1
ATOM 916 C CA . LEU A 1 116 ? -3.406 5.323 8.230 1.00 95.75 116 LEU A CA 1
ATOM 917 C C . LEU A 1 116 ? -3.705 6.688 8.849 1.00 95.75 116 LEU A C 1
ATOM 919 O O . LEU A 1 116 ? -2.929 7.630 8.707 1.00 95.75 116 LEU A O 1
ATOM 923 N N . TRP A 1 117 ? -4.791 6.748 9.606 1.00 95.88 117 TRP A N 1
ATOM 924 C CA . TRP A 1 117 ? -5.115 7.793 10.562 1.00 95.88 117 TRP A CA 1
ATOM 925 C C . TRP A 1 117 ? -5.355 7.132 11.911 1.00 95.88 117 TRP A C 1
ATOM 927 O O . TRP A 1 117 ? -5.947 6.058 11.989 1.00 95.88 117 TRP A O 1
ATOM 937 N N . TYR A 1 118 ? -4.928 7.760 12.989 1.00 94.44 118 TYR A N 1
ATOM 938 C CA . TYR A 1 118 ? -5.251 7.273 14.319 1.00 94.44 118 TYR A CA 1
ATOM 939 C C . TYR A 1 118 ? -5.259 8.414 15.323 1.00 94.44 118 TYR A C 1
ATOM 941 O O . TYR A 1 118 ? -4.597 9.434 15.124 1.00 94.44 118 TYR A O 1
ATOM 949 N N . ASP A 1 119 ? -5.999 8.209 16.401 1.00 92.62 119 ASP A N 1
ATOM 950 C CA . ASP A 1 119 ? -5.948 9.023 17.606 1.00 92.62 119 ASP A CA 1
ATOM 951 C C . ASP A 1 119 ? -5.962 8.076 18.801 1.00 92.62 119 ASP A C 1
ATOM 953 O O . ASP A 1 119 ? -6.849 7.229 18.925 1.00 92.62 119 ASP A O 1
ATOM 957 N N . ASN A 1 120 ? -4.937 8.174 19.639 1.00 89.06 120 ASN A N 1
ATOM 958 C CA . ASN A 1 120 ? -4.751 7.340 20.810 1.00 89.06 120 ASN A CA 1
ATOM 959 C C . ASN A 1 120 ? -4.805 8.216 22.062 1.00 89.06 120 ASN A C 1
ATOM 961 O O . ASN A 1 120 ? -3.850 8.924 22.394 1.00 89.06 120 ASN A O 1
ATOM 965 N N . THR A 1 121 ? -5.897 8.105 22.812 1.00 86.00 121 THR A N 1
ATOM 966 C CA . THR A 1 121 ? -6.138 8.911 24.014 1.00 86.00 121 THR A CA 1
ATOM 967 C C . THR A 1 121 ? -5.193 8.563 25.170 1.00 86.00 121 THR A C 1
ATOM 969 O O . THR A 1 121 ? -4.948 9.406 26.035 1.00 86.00 121 THR A O 1
AT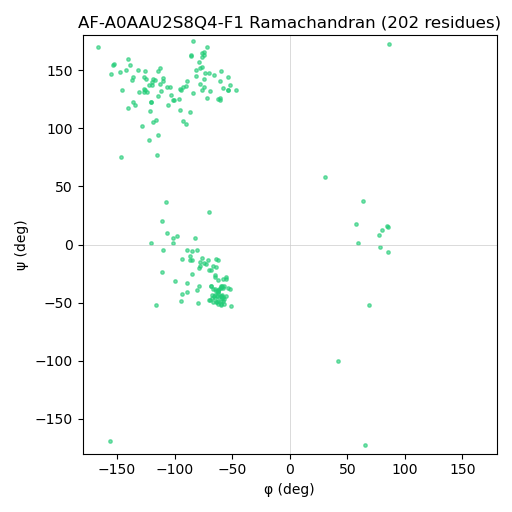OM 972 N N . VAL A 1 122 ? -4.602 7.360 25.174 1.00 84.44 122 VAL A N 1
ATOM 973 C CA . VAL A 1 122 ? -3.650 6.899 26.201 1.00 84.44 122 VAL A CA 1
ATOM 974 C C . VAL A 1 122 ? -2.255 7.459 25.950 1.00 84.44 122 VAL A C 1
ATOM 976 O O . VAL A 1 122 ? -1.639 8.027 26.853 1.00 84.44 122 VAL A O 1
ATOM 979 N N . THR A 1 123 ? -1.742 7.317 24.726 1.00 85.38 123 THR A N 1
ATOM 980 C CA . THR A 1 123 ? -0.393 7.795 24.373 1.00 85.38 123 THR A CA 1
ATOM 981 C C . THR A 1 123 ? -0.372 9.270 23.981 1.00 85.38 123 THR A C 1
ATOM 983 O O . THR A 1 123 ? 0.704 9.865 23.922 1.00 85.38 123 THR A O 1
ATOM 986 N N . LYS A 1 124 ? -1.549 9.863 23.729 1.00 86.31 124 LYS A N 1
ATOM 987 C CA . LYS A 1 124 ? -1.736 11.189 23.116 1.00 86.31 124 LYS A CA 1
ATOM 988 C C . LYS A 1 124 ? -1.092 11.305 21.730 1.00 86.31 124 LYS A C 1
ATOM 990 O O . LYS A 1 124 ? -0.816 12.410 21.265 1.00 86.31 124 LYS A O 1
ATOM 995 N N . GLY A 1 125 ? -0.794 10.168 21.105 1.00 84.81 125 GLY A N 1
ATOM 996 C CA . GLY A 1 125 ? -0.265 10.091 19.754 1.00 84.81 125 GLY A CA 1
ATOM 997 C C . GLY A 1 125 ? -1.402 10.021 18.747 1.00 84.81 125 GLY A C 1
ATOM 998 O O . GLY A 1 125 ? -2.384 9.320 18.966 1.00 84.81 125 GLY A O 1
ATOM 999 N N . GLY A 1 126 ? -1.240 10.701 17.621 1.00 87.31 126 GLY A N 1
ATOM 1000 C CA . GLY A 1 126 ? -2.199 10.643 16.533 1.00 87.31 126 GLY A CA 1
ATOM 1001 C C . GLY A 1 126 ? -1.635 11.227 15.250 1.00 87.31 126 GLY A C 1
ATOM 1002 O O . GLY A 1 126 ? -0.562 11.837 15.232 1.00 87.31 126 GLY A O 1
ATOM 1003 N N . THR A 1 127 ? -2.366 11.029 14.165 1.00 89.00 127 THR A N 1
ATOM 1004 C CA . THR A 1 127 ? -2.107 11.691 12.886 1.00 89.00 127 THR A CA 1
ATOM 1005 C C . THR A 1 127 ? -2.745 13.071 12.861 1.00 89.00 127 THR A C 1
ATOM 1007 O O . THR A 1 127 ? -3.937 13.210 13.127 1.00 89.00 127 THR A O 1
ATOM 1010 N N . ASN A 1 128 ? -1.965 14.083 12.483 1.00 77.88 128 ASN A N 1
ATOM 1011 C CA . ASN A 1 128 ? -2.463 15.441 12.288 1.00 77.88 128 ASN A CA 1
ATOM 1012 C C . ASN A 1 128 ? -2.924 15.638 10.839 1.00 77.88 128 ASN A C 1
ATOM 1014 O O . ASN A 1 128 ? -2.198 15.288 9.912 1.00 77.88 128 ASN A O 1
ATOM 1018 N N . GLY A 1 129 ? -4.076 16.283 10.655 1.00 79.06 129 GLY A N 1
ATOM 1019 C CA . GLY A 1 129 ? -4.571 16.682 9.336 1.00 79.06 129 GLY A CA 1
ATOM 1020 C C . GLY A 1 129 ? -5.382 15.608 8.595 1.00 79.06 129 GLY A C 1
ATOM 1021 O O . GLY A 1 129 ? -5.505 14.473 9.060 1.00 79.06 129 GLY A O 1
ATOM 1022 N N . PRO A 1 130 ? -5.988 15.981 7.455 1.00 83.94 130 PRO A N 1
ATOM 1023 C CA . PRO A 1 130 ? -6.929 15.125 6.734 1.00 83.94 130 PRO A CA 1
ATOM 1024 C C . PRO A 1 130 ? -6.254 14.022 5.905 1.00 83.94 130 PRO A C 1
ATOM 1026 O O . PRO A 1 130 ? -6.909 13.036 5.581 1.00 83.94 130 PRO A O 1
ATOM 1029 N N . ASP A 1 131 ? -4.960 14.146 5.601 1.00 85.25 131 ASP A N 1
ATOM 1030 C CA . ASP A 1 131 ? -4.302 13.345 4.556 1.00 85.25 131 ASP A CA 1
ATOM 1031 C C . ASP A 1 131 ? -3.780 11.981 5.033 1.00 85.25 131 ASP A C 1
ATOM 1033 O O . ASP A 1 131 ? -3.448 11.125 4.215 1.00 85.25 131 ASP A O 1
ATOM 1037 N N . GLY A 1 132 ? -3.714 11.755 6.348 1.00 90.88 132 GLY A N 1
ATOM 1038 C CA . GLY A 1 132 ? -3.196 10.512 6.926 1.00 90.88 132 GLY A CA 1
ATOM 1039 C C . GLY A 1 132 ? -1.709 10.311 6.639 1.00 90.88 132 GLY A C 1
ATOM 1040 O O . GLY A 1 132 ? -1.027 11.193 6.122 1.00 90.88 132 GLY A O 1
ATOM 1041 N N . ILE A 1 133 ? -1.184 9.142 6.998 1.00 92.56 133 ILE A N 1
ATOM 1042 C CA . ILE A 1 133 ? 0.215 8.778 6.745 1.00 92.56 133 ILE A CA 1
ATOM 1043 C C . ILE A 1 133 ? 0.305 7.450 6.008 1.00 92.56 133 ILE A C 1
ATOM 1045 O O . ILE A 1 133 ? -0.452 6.525 6.301 1.00 92.56 133 ILE A O 1
ATOM 1049 N N . LEU A 1 134 ? 1.270 7.318 5.100 1.00 94.25 134 LEU A N 1
ATOM 1050 C CA . LEU A 1 134 ? 1.633 6.003 4.584 1.00 94.25 134 LEU A CA 1
ATOM 1051 C C . LEU A 1 134 ? 2.322 5.187 5.679 1.00 94.25 134 LEU A C 1
ATOM 1053 O O . LEU A 1 134 ? 3.234 5.668 6.360 1.00 94.25 134 LEU A O 1
ATOM 1057 N N . ALA A 1 135 ? 1.886 3.945 5.850 1.00 94.88 135 ALA A N 1
ATOM 1058 C CA . ALA A 1 135 ? 2.368 3.080 6.913 1.00 94.88 135 ALA A CA 1
ATOM 1059 C C . ALA A 1 135 ? 2.542 1.634 6.439 1.00 94.88 135 ALA A C 1
ATOM 1061 O O . ALA A 1 135 ? 1.943 1.196 5.467 1.00 94.88 135 ALA A O 1
ATOM 1062 N N . LEU A 1 136 ? 3.358 0.872 7.169 1.00 94.50 136 LEU A N 1
ATOM 1063 C CA . LEU A 1 136 ? 3.461 -0.576 6.987 1.00 94.50 136 LEU A CA 1
ATOM 1064 C C . LEU A 1 136 ? 2.309 -1.285 7.722 1.00 94.50 136 LEU A C 1
ATOM 1066 O O . LEU A 1 136 ? 1.926 -0.812 8.797 1.00 94.50 136 LEU A O 1
ATOM 1070 N N . PRO A 1 137 ? 1.836 -2.460 7.258 1.00 95.12 137 PRO A N 1
ATOM 1071 C CA . PRO A 1 137 ? 0.774 -3.225 7.931 1.00 95.12 137 PRO A CA 1
ATOM 1072 C C . PRO A 1 137 ? 1.042 -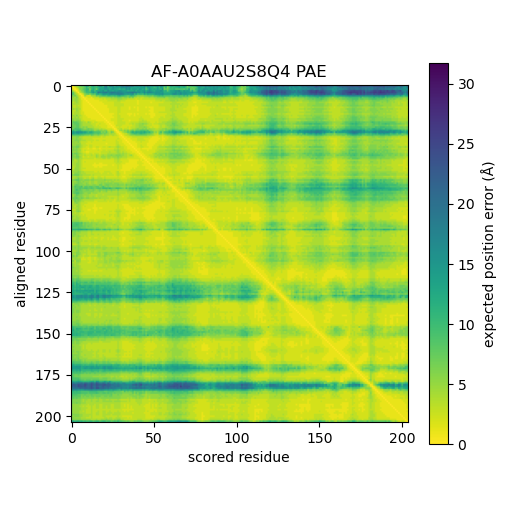3.471 9.423 1.00 95.12 137 PRO A C 1
ATOM 1074 O O . PRO A 1 137 ? 0.165 -3.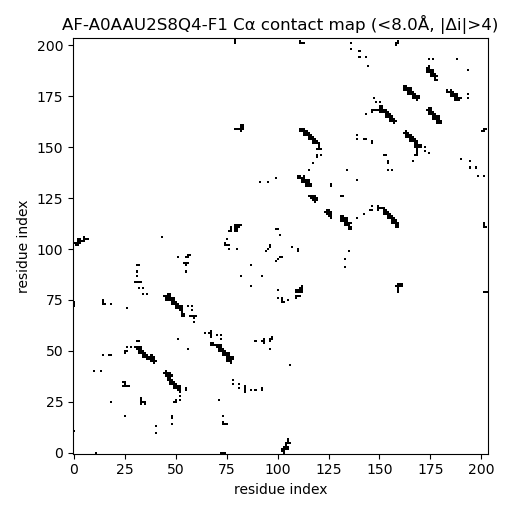309 10.271 1.00 95.12 137 PRO A O 1
ATOM 1077 N N . LYS A 1 138 ? 2.305 -3.738 9.783 1.00 94.50 138 LYS A N 1
ATOM 1078 C CA . LYS A 1 138 ? 2.734 -3.899 11.183 1.00 94.50 138 LYS A CA 1
ATOM 1079 C C . LYS A 1 138 ? 2.450 -2.676 12.065 1.00 94.50 138 LYS A C 1
ATOM 1081 O O . LYS A 1 138 ? 2.262 -2.832 13.268 1.00 94.50 138 LYS A O 1
ATOM 1086 N N . THR A 1 139 ? 2.443 -1.469 11.494 1.00 94.38 139 THR A N 1
ATOM 1087 C CA . THR A 1 139 ? 2.097 -0.238 12.214 1.00 94.38 139 THR A CA 1
ATOM 1088 C C . THR A 1 139 ? 0.612 -0.242 12.555 1.00 94.38 139 THR A C 1
ATOM 1090 O O . THR A 1 139 ? 0.284 -0.052 13.718 1.00 94.38 139 THR A O 1
ATOM 1093 N N . LEU A 1 140 ? -0.270 -0.556 11.599 1.00 96.00 140 LEU A N 1
ATOM 1094 C CA . LEU A 1 140 ? -1.710 -0.688 11.855 1.00 96.00 140 LEU A CA 1
ATOM 1095 C C . LEU A 1 140 ? -1.994 -1.751 12.925 1.00 96.00 140 LEU A C 1
ATOM 1097 O O . LEU A 1 140 ? -2.688 -1.470 13.898 1.00 96.00 140 LEU A O 1
ATOM 1101 N N . GLN A 1 141 ? -1.402 -2.943 12.799 1.00 95.31 141 GLN A N 1
ATOM 1102 C CA . GLN A 1 141 ? -1.576 -4.013 13.789 1.00 95.31 141 GLN A CA 1
ATOM 1103 C C . GLN A 1 141 ? -1.106 -3.595 15.190 1.00 95.31 141 GLN A C 1
ATOM 1105 O O . GLN A 1 141 ? -1.712 -3.979 16.192 1.00 95.31 141 GLN A O 1
ATOM 1110 N N . ARG A 1 142 ? -0.012 -2.825 15.279 1.00 94.06 142 ARG A N 1
ATOM 1111 C CA . ARG A 1 142 ? 0.477 -2.277 16.548 1.00 94.06 142 ARG A CA 1
ATOM 1112 C C . ARG A 1 142 ? -0.505 -1.264 17.121 1.00 94.06 142 ARG A C 1
ATOM 1114 O O . ARG A 1 142 ? -0.837 -1.385 18.295 1.00 94.06 142 ARG A O 1
ATOM 1121 N N . GLU A 1 143 ? -0.953 -0.297 16.322 1.00 94.44 143 GLU A N 1
ATOM 1122 C CA . GLU A 1 143 ? -1.880 0.731 16.797 1.00 94.44 143 GLU A CA 1
ATOM 1123 C C . GLU A 1 143 ? -3.193 0.102 17.270 1.00 94.44 143 GLU A C 1
ATOM 1125 O O . GLU A 1 143 ? -3.596 0.389 18.389 1.00 94.44 143 GLU A O 1
ATOM 1130 N N . ILE A 1 144 ? -3.778 -0.850 16.527 1.00 94.56 144 ILE A N 1
ATOM 1131 C CA . ILE A 1 144 ? -4.963 -1.605 16.975 1.00 94.56 144 ILE A CA 1
ATOM 1132 C C . ILE A 1 144 ? -4.735 -2.177 18.381 1.00 94.56 144 ILE A C 1
ATOM 1134 O O . ILE A 1 144 ? -5.508 -1.905 19.289 1.00 94.56 144 ILE A O 1
ATOM 1138 N N . LYS A 1 145 ? -3.636 -2.903 18.611 1.00 92.94 145 LYS A N 1
ATOM 1139 C CA . LYS A 1 145 ? -3.352 -3.495 19.932 1.00 92.94 145 LYS A CA 1
ATOM 1140 C C . LYS A 1 145 ? -3.178 -2.451 21.041 1.00 92.94 145 LYS A C 1
ATOM 1142 O O . LYS A 1 145 ? -3.470 -2.748 22.193 1.00 92.94 145 LYS A O 1
ATOM 1147 N N . LEU A 1 146 ? -2.689 -1.254 20.717 1.00 90.56 146 LEU A N 1
ATOM 1148 C CA . LEU A 1 146 ? -2.466 -0.181 21.690 1.00 90.56 146 LEU A CA 1
ATOM 1149 C C . LEU A 1 146 ? -3.740 0.571 22.087 1.00 90.56 146 LEU A C 1
ATOM 1151 O O . LEU A 1 146 ? -3.723 1.223 23.130 1.00 90.56 146 LEU A O 1
ATOM 1155 N N . LEU A 1 147 ? -4.809 0.523 21.284 1.00 89.12 147 LEU A N 1
ATOM 1156 C CA . LEU A 1 147 ? -6.069 1.197 21.626 1.00 89.12 147 LEU A CA 1
ATOM 1157 C C . LEU A 1 147 ? -7.027 0.324 22.446 1.00 89.12 147 LEU A C 1
ATOM 1159 O O . LEU A 1 147 ? -8.078 0.804 22.869 1.00 89.12 147 LEU A O 1
ATOM 1163 N N . GLU A 1 148 ? -6.697 -0.945 22.683 1.00 87.62 148 GLU A N 1
ATOM 1164 C CA . GLU A 1 148 ? -7.518 -1.798 23.538 1.00 87.62 148 GLU A CA 1
ATOM 1165 C C . GLU A 1 148 ? -7.604 -1.202 24.953 1.00 87.62 148 GLU A C 1
ATOM 1167 O O . GLU A 1 148 ? -6.596 -0.911 25.599 1.00 87.62 148 GLU A O 1
ATOM 1172 N N . GLY A 1 149 ? -8.830 -0.982 25.433 1.00 86.56 149 GLY A N 1
ATOM 1173 C CA . GLY A 1 149 ? -9.070 -0.321 26.716 1.00 86.56 149 GLY A CA 1
ATOM 1174 C C . GLY A 1 149 ? -8.965 1.208 26.686 1.00 86.56 149 GLY A C 1
ATOM 1175 O O . GLY A 1 149 ? -8.964 1.815 27.759 1.00 86.56 149 GLY A O 1
ATOM 1176 N N . ALA A 1 150 ? -8.920 1.838 25.507 1.00 88.56 150 ALA A N 1
ATOM 1177 C CA . ALA A 1 150 ? -8.822 3.289 25.343 1.00 88.56 150 ALA A CA 1
ATOM 1178 C C . ALA A 1 150 ? -10.076 3.899 24.674 1.00 88.56 150 ALA A C 1
ATOM 1180 O O . ALA A 1 150 ? -10.021 4.251 23.492 1.00 88.56 150 ALA A O 1
ATOM 1181 N N . PRO A 1 151 ? -11.204 4.066 25.401 1.00 87.94 151 PRO A N 1
ATOM 1182 C CA . PRO A 1 151 ? -12.428 4.640 24.844 1.00 87.94 151 PRO A CA 1
ATOM 1183 C C . PRO A 1 151 ? -12.200 5.978 24.135 1.00 87.94 151 PRO A C 1
ATOM 1185 O O . PRO A 1 151 ? -11.469 6.840 24.634 1.00 87.94 151 PRO A O 1
ATOM 1188 N N . GLY A 1 152 ? -12.833 6.137 22.972 1.00 84.31 152 GLY A N 1
ATOM 1189 C CA . GLY A 1 152 ? -12.698 7.319 22.116 1.00 84.31 152 GLY A CA 1
ATOM 1190 C C . GLY A 1 152 ? -11.416 7.362 21.279 1.00 84.31 152 GLY A C 1
ATOM 1191 O O . GLY A 1 152 ? -11.248 8.288 20.490 1.00 84.31 152 GLY A O 1
ATOM 1192 N N . SER A 1 153 ? -10.524 6.374 21.418 1.00 90.56 153 SER A N 1
ATOM 1193 C CA . SER A 1 153 ? -9.413 6.180 20.484 1.00 90.56 153 SER A CA 1
ATOM 1194 C C . SER A 1 153 ? -9.877 5.431 19.246 1.00 90.56 153 SER A C 1
ATOM 1196 O O . SER A 1 153 ? -10.671 4.494 19.342 1.00 90.56 153 SER A O 1
ATOM 1198 N N . PHE A 1 154 ? -9.312 5.768 18.091 1.00 94.00 154 PHE A N 1
ATOM 1199 C CA . PHE A 1 154 ? -9.619 5.076 16.846 1.00 94.00 154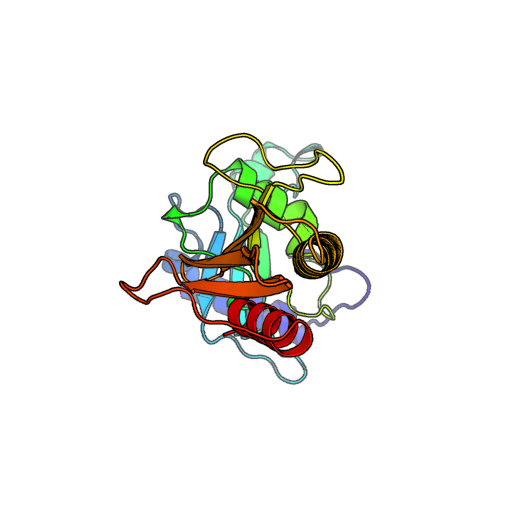 PHE A CA 1
ATOM 1200 C C . PHE A 1 154 ? -8.381 4.842 15.989 1.00 94.00 154 PHE A C 1
ATOM 1202 O O . PHE A 1 154 ? -7.420 5.612 16.019 1.00 94.00 154 PHE A O 1
ATOM 1209 N N . VAL A 1 155 ? -8.456 3.805 15.160 1.00 95.94 155 VAL A N 1
ATOM 1210 C CA . VAL A 1 155 ? -7.671 3.700 13.933 1.00 95.94 155 VAL A CA 1
ATOM 1211 C C . VAL A 1 155 ? -8.619 3.789 12.748 1.00 95.94 155 VAL A C 1
ATOM 1213 O O . VAL A 1 155 ? -9.696 3.201 12.737 1.00 95.94 155 VAL A O 1
ATOM 1216 N N . ARG A 1 156 ? -8.224 4.529 11.728 1.00 96.38 156 ARG A N 1
ATOM 1217 C CA . ARG A 1 156 ? -8.888 4.584 10.433 1.00 96.38 156 ARG A CA 1
ATOM 1218 C C . ARG A 1 156 ? -7.838 4.276 9.387 1.00 96.38 156 ARG A C 1
ATOM 1220 O O . ARG A 1 156 ? -6.737 4.807 9.463 1.00 96.38 156 ARG A O 1
ATOM 1227 N N . PHE A 1 157 ? -8.129 3.402 8.445 1.00 96.94 157 PHE A N 1
ATOM 1228 C CA . PHE A 1 157 ? -7.158 3.004 7.441 1.00 96.94 157 PHE A CA 1
ATOM 1229 C C . PHE A 1 157 ? -7.807 2.814 6.085 1.00 96.94 157 PHE A C 1
ATOM 1231 O O . PHE A 1 157 ? -8.977 2.462 5.983 1.00 96.94 157 PHE A O 1
ATOM 1238 N N . GLU A 1 158 ? -7.022 3.061 5.050 1.00 95.94 158 GLU A N 1
ATOM 1239 C CA . GLU A 1 158 ? -7.430 2.975 3.661 1.00 95.94 158 GLU A CA 1
ATOM 1240 C C . GLU A 1 158 ? -6.501 2.012 2.923 1.00 95.94 158 GLU A C 1
ATOM 1242 O O . GLU A 1 158 ? -5.272 2.119 3.022 1.00 95.94 158 GLU A O 1
ATOM 1247 N N . ASN A 1 159 ? -7.092 1.080 2.177 1.00 95.88 159 ASN A N 1
ATOM 1248 C CA . ASN A 1 159 ? -6.343 0.147 1.345 1.00 95.88 159 ASN A CA 1
ATOM 1249 C C . ASN A 1 159 ? -6.033 0.746 -0.044 1.00 95.88 159 ASN A C 1
ATOM 1251 O O . ASN A 1 159 ? -6.657 1.702 -0.516 1.00 95.88 159 ASN A O 1
ATOM 1255 N N . PHE A 1 160 ? -5.080 0.147 -0.753 1.00 94.62 160 PHE A N 1
ATOM 1256 C CA . PHE A 1 160 ? -5.454 -0.517 -1.988 1.00 94.62 160 PHE A CA 1
ATOM 1257 C C . PHE A 1 160 ? -6.453 0.154 -2.934 1.00 94.62 160 PHE A C 1
ATOM 1259 O O . PHE A 1 160 ? -6.172 1.057 -3.725 1.00 94.62 160 PHE A O 1
ATOM 1266 N N . ARG A 1 161 ? -7.677 -0.349 -2.802 1.00 93.50 161 ARG A N 1
ATOM 1267 C CA . ARG A 1 161 ? -8.867 -0.078 -3.601 1.00 93.50 161 ARG A CA 1
ATOM 1268 C C . ARG A 1 161 ? -9.582 1.218 -3.219 1.00 93.50 161 ARG A C 1
ATOM 1270 O O . ARG A 1 161 ? -10.528 1.598 -3.898 1.00 93.50 161 ARG A O 1
ATOM 1277 N N . GLY A 1 162 ? -9.133 1.901 -2.167 1.00 93.12 162 GLY A N 1
ATOM 1278 C CA . GLY A 1 162 ? -9.746 3.134 -1.661 1.00 93.12 162 GLY A CA 1
ATOM 1279 C C . GLY A 1 162 ? -10.892 2.876 -0.697 1.00 93.12 162 GLY A C 1
ATOM 1280 O O . GLY A 1 162 ? -11.665 3.784 -0.409 1.00 93.12 162 GLY A O 1
ATOM 1281 N N . GLN A 1 163 ? -11.005 1.646 -0.197 1.00 94.31 163 GLN A N 1
ATOM 1282 C CA . GLN A 1 163 ? -11.928 1.327 0.881 1.00 94.31 163 GLN A CA 1
ATOM 1283 C C . GLN A 1 163 ? -11.340 1.833 2.185 1.00 94.31 163 GLN A C 1
ATOM 1285 O O . GLN A 1 163 ? -10.159 1.611 2.469 1.00 94.31 163 GLN A O 1
ATOM 1290 N N . ILE A 1 164 ? -12.176 2.510 2.965 1.00 94.94 164 ILE A N 1
ATOM 1291 C CA . ILE A 1 164 ? -11.784 3.109 4.231 1.00 94.94 164 ILE A CA 1
ATOM 1292 C C . ILE A 1 164 ? -12.519 2.398 5.350 1.00 94.94 164 ILE A C 1
ATOM 1294 O O . ILE A 1 164 ? -13.745 2.303 5.352 1.00 94.94 164 ILE A O 1
ATOM 1298 N N . PHE A 1 165 ? -11.756 1.950 6.333 1.00 96.19 165 PHE A N 1
ATOM 1299 C CA . PHE A 1 165 ? -12.264 1.266 7.504 1.00 96.19 165 PHE A CA 1
ATOM 1300 C C . PHE A 1 165 ? -11.894 2.052 8.750 1.00 96.19 165 PHE A C 1
ATOM 1302 O O . PHE A 1 165 ? -10.773 2.543 8.870 1.00 96.19 165 PHE A O 1
ATOM 1309 N N . ARG A 1 166 ? -12.817 2.143 9.700 1.00 95.81 166 ARG A N 1
ATOM 1310 C CA . ARG A 1 166 ? -12.608 2.753 11.009 1.00 95.81 166 ARG A CA 1
ATOM 1311 C C . ARG A 1 166 ? -12.868 1.713 12.085 1.00 95.81 166 ARG A C 1
ATOM 1313 O O . ARG A 1 166 ? -13.961 1.159 12.153 1.00 95.81 166 ARG A O 1
ATOM 1320 N N . ALA A 1 167 ? -11.870 1.471 12.924 1.00 95.56 167 ALA A N 1
ATOM 1321 C CA . ALA A 1 167 ? -12.000 0.666 14.123 1.00 95.56 167 ALA A CA 1
ATOM 1322 C C . ALA A 1 167 ? -11.843 1.539 15.369 1.00 95.56 167 ALA A C 1
ATOM 1324 O O . ALA A 1 167 ? -10.909 2.336 15.471 1.00 95.56 167 ALA A O 1
ATOM 1325 N N . GLU A 1 168 ? -12.757 1.383 16.317 1.00 95.06 168 GLU A N 1
ATOM 1326 C CA . GLU A 1 168 ? -12.827 2.191 17.533 1.00 95.06 168 GLU A CA 1
ATOM 1327 C C . GLU A 1 168 ? -13.109 1.298 18.740 1.00 95.06 168 GLU A C 1
ATOM 1329 O O . GLU A 1 168 ? -13.884 0.341 18.649 1.00 95.06 168 GLU A O 1
ATOM 1334 N N . TRP A 1 169 ? -12.469 1.609 19.868 1.00 92.44 169 TRP A N 1
ATOM 1335 C CA . TRP A 1 169 ? -12.767 0.963 21.141 1.00 92.44 169 TRP A CA 1
ATOM 1336 C C . TRP A 1 169 ? -13.917 1.700 21.829 1.00 92.44 169 TRP A C 1
ATOM 1338 O O . TRP A 1 169 ? -13.777 2.868 22.207 1.00 92.44 169 TRP A O 1
ATOM 1348 N N . ASP A 1 170 ? -15.058 1.031 21.982 1.00 86.19 170 ASP A N 1
ATOM 1349 C CA . ASP A 1 170 ? -16.276 1.653 22.495 1.00 86.19 170 ASP A CA 1
ATOM 1350 C C . ASP A 1 170 ? -16.348 1.695 24.037 1.00 86.19 170 ASP A C 1
ATOM 1352 O O . ASP A 1 170 ? -15.501 1.173 24.774 1.00 86.19 170 ASP A O 1
ATOM 1356 N N . ALA A 1 171 ? -17.394 2.350 24.551 1.00 82.81 171 ALA A N 1
ATOM 1357 C CA . ALA A 1 171 ? -17.655 2.447 25.987 1.00 82.81 171 ALA A CA 1
ATOM 1358 C C . ALA A 1 171 ? -18.090 1.109 26.620 1.00 82.81 171 ALA A C 1
ATOM 1360 O O . ALA A 1 171 ? -17.924 0.922 27.829 1.00 82.81 171 ALA A O 1
ATOM 1361 N N . GLU A 1 172 ? -18.610 0.176 25.819 1.00 84.31 172 GLU A N 1
ATOM 1362 C CA . GLU A 1 172 ? -19.012 -1.175 26.229 1.00 84.31 172 GLU A CA 1
ATOM 1363 C C . GLU A 1 172 ? -17.823 -2.148 26.279 1.00 84.31 172 GLU A C 1
ATOM 1365 O O . GLU A 1 172 ? -17.997 -3.329 26.583 1.00 84.31 172 GLU A O 1
ATOM 1370 N N . ARG A 1 173 ? -16.598 -1.639 26.076 1.00 84.94 173 ARG A N 1
ATOM 1371 C CA . ARG A 1 173 ? -15.337 -2.395 26.090 1.00 84.94 173 ARG A CA 1
ATOM 1372 C C . ARG A 1 173 ? -15.266 -3.439 24.979 1.00 84.94 173 ARG A C 1
ATOM 1374 O O . ARG A 1 173 ? -14.723 -4.525 25.183 1.00 84.94 173 ARG A O 1
ATOM 1381 N N . THR A 1 174 ? -15.807 -3.093 23.820 1.00 90.38 174 THR A N 1
ATOM 1382 C CA . THR A 1 174 ? -15.781 -3.916 22.617 1.00 90.38 174 THR A CA 1
ATOM 1383 C C . THR A 1 174 ? -15.184 -3.116 21.460 1.00 90.38 174 THR A C 1
ATOM 1385 O O . THR A 1 174 ? -15.284 -1.889 21.397 1.00 90.38 174 THR A O 1
ATOM 1388 N N . TRP A 1 175 ? -14.519 -3.805 20.532 1.00 94.38 175 TRP A N 1
ATOM 1389 C CA . TRP A 1 175 ? -14.130 -3.177 19.275 1.00 94.38 175 TRP A CA 1
ATOM 1390 C C . TRP A 1 175 ? -15.344 -3.021 18.378 1.00 94.38 175 TRP A C 1
ATOM 1392 O O . TRP A 1 175 ? -16.094 -3.972 18.165 1.00 94.38 175 TRP A O 1
ATOM 1402 N N . THR A 1 176 ? -15.475 -1.853 17.770 1.00 94.94 176 THR A N 1
ATOM 1403 C CA . THR A 1 176 ? -16.405 -1.619 16.670 1.00 94.94 176 THR A CA 1
ATOM 1404 C C . THR A 1 176 ? -15.626 -1.415 15.384 1.00 94.94 176 THR A C 1
ATOM 1406 O O . THR A 1 176 ? -14.540 -0.839 15.394 1.00 94.94 176 THR A O 1
ATOM 1409 N N . LEU A 1 177 ? -16.164 -1.920 14.279 1.00 95.50 177 LEU A N 1
ATOM 1410 C CA . LEU A 1 177 ? -15.606 -1.761 12.943 1.00 95.50 177 LEU A CA 1
ATOM 1411 C C . LEU A 1 177 ? -16.679 -1.205 12.010 1.00 95.50 177 LEU A C 1
ATOM 1413 O O . LEU A 1 177 ? -17.793 -1.726 11.954 1.00 95.50 177 LEU A O 1
ATOM 1417 N N . LEU A 1 178 ? -16.316 -0.167 11.271 1.00 94.88 178 LEU A N 1
ATOM 1418 C CA . LEU A 1 178 ? -17.138 0.509 10.279 1.00 94.88 178 LEU A CA 1
ATOM 1419 C C . LEU A 1 178 ? -16.380 0.559 8.950 1.00 94.88 178 LEU A C 1
ATOM 1421 O O . LEU A 1 178 ? -15.211 0.933 8.928 1.00 94.88 178 LEU A O 1
ATOM 1425 N N . GLU A 1 179 ? -17.044 0.218 7.851 1.00 93.75 179 GLU A N 1
ATOM 1426 C CA . GLU A 1 179 ? -16.576 0.527 6.498 1.00 93.75 179 GLU A CA 1
ATOM 1427 C C . GLU A 1 179 ? -17.246 1.831 6.047 1.00 93.75 179 GLU A C 1
ATOM 1429 O O . GLU A 1 179 ? -18.468 1.896 5.950 1.00 93.75 179 GLU A O 1
ATOM 1434 N N . GLU A 1 180 ? -16.465 2.887 5.813 1.00 88.69 180 GLU A N 1
ATOM 1435 C CA . GLU A 1 180 ? -16.988 4.231 5.512 1.00 88.69 180 GLU A CA 1
ATOM 1436 C C . GLU A 1 180 ? -17.549 4.353 4.084 1.00 88.69 180 GLU A C 1
ATOM 1438 O O . GLU A 1 180 ? -18.279 5.300 3.789 1.00 88.69 180 GLU A O 1
ATOM 1443 N N . SER A 1 181 ? -17.228 3.408 3.195 1.00 70.50 181 SER A N 1
ATOM 1444 C CA . SER A 1 181 ? -17.779 3.326 1.835 1.00 70.50 181 SER A CA 1
ATOM 1445 C C . SER A 1 181 ? -19.237 2.864 1.797 1.00 70.50 181 SER A C 1
ATOM 1447 O O . SER A 1 181 ? -19.912 3.072 0.788 1.00 70.50 181 SER A O 1
ATOM 1449 N N . GLU A 1 182 ? -19.742 2.268 2.877 1.00 67.75 182 GLU A N 1
ATOM 1450 C CA . GLU A 1 182 ? -21.107 1.761 2.958 1.00 67.75 182 GLU A CA 1
ATOM 1451 C C . GLU A 1 182 ? -21.920 2.549 3.991 1.00 67.75 182 GLU A C 1
ATOM 1453 O O . GLU A 1 182 ? -21.415 2.974 5.026 1.00 67.75 182 GLU A O 1
ATOM 1458 N N . THR A 1 183 ? -23.233 2.680 3.783 1.00 71.56 183 THR A N 1
ATOM 1459 C CA . THR A 1 183 ? -24.174 3.146 4.826 1.00 71.56 183 THR A CA 1
ATOM 1460 C C . THR A 1 183 ? -24.362 2.104 5.944 1.00 71.56 183 THR A C 1
ATOM 1462 O O . THR A 1 183 ? -25.439 2.000 6.533 1.00 71.56 183 THR A O 1
ATOM 1465 N N . ALA A 1 184 ? -23.350 1.271 6.188 1.00 75.44 184 ALA A N 1
ATOM 1466 C CA . ALA A 1 184 ? -23.360 0.201 7.163 1.00 75.44 184 ALA A CA 1
ATOM 1467 C C . ALA A 1 184 ? -23.247 0.779 8.577 1.00 75.44 184 ALA A C 1
ATOM 1469 O O . ALA A 1 184 ? -22.541 1.753 8.827 1.00 75.44 184 ALA A O 1
ATOM 1470 N N . ALA A 1 185 ? -23.957 0.170 9.524 1.00 85.12 185 ALA A N 1
ATOM 1471 C CA . ALA A 1 185 ? -23.776 0.495 10.930 1.00 85.12 185 ALA A CA 1
ATOM 1472 C C . ALA A 1 185 ? -22.448 -0.101 11.436 1.00 85.12 185 ALA A C 1
ATOM 1474 O O . ALA A 1 185 ? -22.069 -1.189 10.988 1.00 85.12 185 ALA A O 1
ATOM 1475 N N . PRO A 1 186 ? -21.765 0.552 12.396 1.00 91.12 186 PRO A N 1
ATOM 1476 C CA . PRO A 1 186 ? -20.635 -0.056 13.085 1.00 91.12 186 PRO A CA 1
ATOM 1477 C C . PRO A 1 186 ? -21.037 -1.413 13.665 1.00 91.12 186 PRO A C 1
ATOM 1479 O O . PRO A 1 186 ? -22.087 -1.539 14.300 1.00 91.12 186 PRO A O 1
ATOM 1482 N N . ARG A 1 187 ? -20.205 -2.432 13.447 1.00 93.00 187 ARG A N 1
ATOM 1483 C CA . ARG A 1 187 ? -20.437 -3.783 13.967 1.00 93.00 187 ARG A CA 1
ATOM 1484 C C . ARG A 1 187 ? -19.429 -4.127 15.060 1.00 93.00 187 ARG A C 1
ATOM 1486 O O . ARG A 1 187 ? -18.253 -3.793 14.901 1.00 93.00 187 ARG A O 1
ATOM 1493 N N . PRO A 1 188 ? -19.845 -4.823 16.131 1.00 94.56 188 PRO A N 1
ATOM 1494 C CA . PRO A 1 188 ? -18.909 -5.331 17.119 1.00 94.56 188 PRO A CA 1
ATOM 1495 C C . PRO A 1 188 ? -18.000 -6.393 16.491 1.00 94.56 188 PRO A C 1
ATOM 1497 O O . PRO A 1 188 ? -18.412 -7.151 15.606 1.00 94.56 188 PRO A O 1
ATOM 1500 N N . VAL A 1 189 ? -16.753 -6.450 16.942 1.00 95.56 189 VAL A N 1
ATOM 1501 C CA . VAL A 1 189 ? -15.744 -7.393 16.457 1.00 95.56 189 VAL A CA 1
ATOM 1502 C C . VAL A 1 189 ? -14.789 -7.763 17.594 1.00 95.56 189 VAL A C 1
ATOM 1504 O O . VAL A 1 189 ? -14.561 -6.977 18.507 1.00 95.56 189 VAL A O 1
ATOM 1507 N N . GLY A 1 190 ? -14.249 -8.982 17.595 1.00 94.69 190 GLY A N 1
ATOM 1508 C CA . GLY A 1 190 ? -13.172 -9.350 18.517 1.00 94.69 190 GLY A CA 1
ATOM 1509 C C . GLY A 1 190 ? -11.820 -8.825 18.029 1.00 94.69 190 GLY A C 1
ATOM 1510 O O . GLY A 1 190 ? -11.626 -8.638 16.832 1.00 94.69 190 GLY A O 1
ATOM 1511 N N . LEU A 1 191 ? -10.841 -8.647 18.924 1.00 9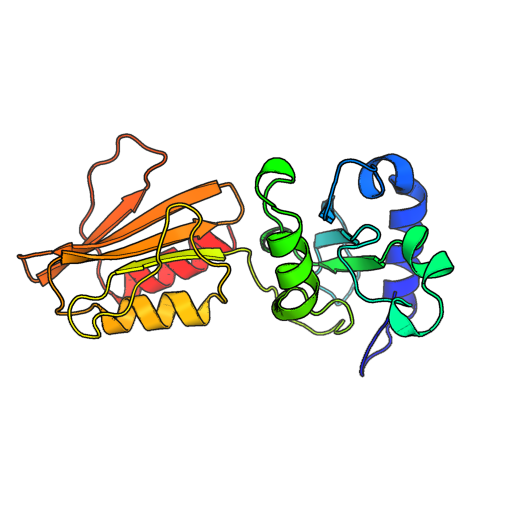4.75 191 LEU A N 1
ATOM 1512 C CA . LEU A 1 191 ? -9.494 -8.195 18.536 1.00 94.75 191 LEU A CA 1
ATOM 1513 C C . LEU A 1 191 ? -8.851 -9.105 17.471 1.00 94.75 191 LEU A C 1
ATOM 1515 O O . LEU A 1 191 ? -8.271 -8.616 16.504 1.00 94.75 191 LEU A O 1
ATOM 1519 N N . ALA A 1 192 ? -8.960 -10.428 17.635 1.00 95.62 192 ALA A N 1
ATOM 1520 C CA . ALA A 1 192 ? -8.403 -11.390 16.684 1.00 95.62 192 ALA A CA 1
ATOM 1521 C C . ALA A 1 192 ? -9.055 -11.266 15.297 1.00 95.62 192 ALA A C 1
ATOM 1523 O O . ALA A 1 192 ? -8.351 -11.222 14.289 1.00 95.62 192 ALA A O 1
ATOM 1524 N N . ASP A 1 193 ? -10.382 -11.132 15.259 1.00 96.56 193 ASP A N 1
ATOM 1525 C CA . ASP A 1 193 ? -11.140 -10.965 14.018 1.00 96.56 193 ASP A CA 1
ATOM 1526 C C . ASP A 1 193 ? -10.853 -9.614 13.357 1.00 96.56 193 ASP A C 1
ATOM 1528 O O . ASP A 1 193 ? -10.785 -9.536 12.134 1.00 96.56 193 ASP A O 1
ATOM 1532 N N . LEU A 1 194 ? -10.641 -8.555 14.145 1.00 96.44 194 LEU A N 1
ATOM 1533 C CA . LEU A 1 194 ? -10.264 -7.237 13.641 1.00 96.44 194 LEU A CA 1
ATOM 1534 C C . LEU A 1 194 ? -8.876 -7.260 12.993 1.00 96.44 194 LEU A C 1
ATOM 1536 O O . LEU A 1 194 ? -8.700 -6.708 11.911 1.00 96.44 194 LEU A O 1
ATOM 1540 N N . LEU A 1 195 ? -7.897 -7.914 13.625 1.00 97.00 195 LEU A N 1
ATOM 1541 C CA . LEU A 1 195 ? -6.553 -8.061 13.060 1.00 97.00 195 LEU A CA 1
ATOM 1542 C C . LEU A 1 195 ? -6.570 -8.910 11.782 1.00 97.00 195 LEU A C 1
ATOM 1544 O O . LEU A 1 195 ? -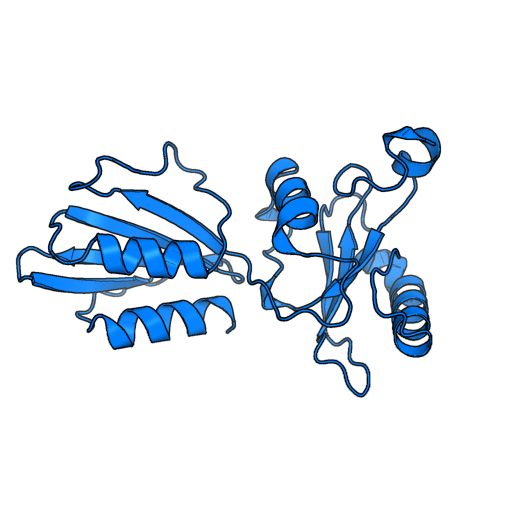5.942 -8.529 10.797 1.00 97.00 195 LEU A O 1
ATOM 1548 N N . ALA A 1 196 ? -7.315 -10.020 11.775 1.00 96.75 196 ALA A N 1
ATOM 1549 C CA . ALA A 1 196 ? -7.475 -10.860 10.589 1.00 96.75 196 ALA A CA 1
ATOM 1550 C C . ALA A 1 196 ? -8.201 -10.119 9.455 1.00 96.75 196 ALA A C 1
ATOM 1552 O O . ALA A 1 196 ? -7.818 -10.233 8.291 1.00 96.75 196 ALA A O 1
ATOM 1553 N N . PHE A 1 197 ? -9.223 -9.330 9.794 1.00 97.00 197 PHE A N 1
ATOM 1554 C CA . PHE A 1 197 ? -9.922 -8.471 8.848 1.00 97.00 197 PHE A CA 1
ATOM 1555 C C . PHE A 1 197 ? -8.987 -7.422 8.247 1.00 97.00 197 PHE A C 1
ATOM 1557 O O . PHE A 1 197 ? -8.958 -7.279 7.031 1.00 97.00 197 PHE A O 1
ATOM 1564 N N . ALA A 1 198 ? -8.222 -6.712 9.081 1.00 96.44 198 ALA A N 1
ATOM 1565 C CA . ALA A 1 198 ? -7.299 -5.678 8.630 1.00 96.44 198 ALA A CA 1
ATOM 1566 C C . ALA A 1 198 ? -6.239 -6.248 7.681 1.00 96.44 198 ALA A C 1
ATOM 1568 O O . ALA A 1 198 ? -5.997 -5.662 6.636 1.00 96.44 198 ALA A O 1
ATOM 1569 N N . GLU A 1 199 ? -5.662 -7.408 8.005 1.00 96.12 199 GLU A N 1
ATOM 1570 C CA . GLU A 1 199 ? -4.706 -8.084 7.123 1.00 96.12 199 GLU A CA 1
ATOM 1571 C C . GLU A 1 199 ? -5.343 -8.412 5.769 1.00 96.12 199 GLU A C 1
ATOM 1573 O O . GLU A 1 199 ? -4.838 -8.019 4.722 1.00 96.12 199 GLU A O 1
ATOM 1578 N N . LYS A 1 200 ? -6.509 -9.066 5.791 1.00 96.25 200 LYS A N 1
ATOM 1579 C CA . LYS A 1 200 ? -7.227 -9.446 4.575 1.00 96.25 200 LYS A CA 1
ATOM 1580 C C . LYS A 1 200 ? -7.577 -8.228 3.716 1.00 96.25 200 LYS A C 1
ATOM 1582 O O . LYS A 1 200 ? -7.320 -8.235 2.522 1.00 96.25 200 LYS A O 1
ATOM 1587 N N . ALA A 1 201 ? -8.103 -7.168 4.326 1.00 95.81 201 ALA A N 1
ATOM 1588 C CA . ALA A 1 201 ? -8.524 -5.952 3.633 1.00 95.81 201 ALA A CA 1
ATOM 1589 C C . ALA A 1 201 ? -7.373 -5.196 2.946 1.00 95.81 201 ALA A C 1
ATOM 1591 O O . ALA A 1 201 ? -7.629 -4.363 2.079 1.00 95.81 201 ALA A O 1
ATOM 1592 N N . LEU A 1 202 ? -6.119 -5.438 3.340 1.00 96.44 202 LEU A N 1
ATOM 1593 C CA . LEU A 1 202 ? -4.954 -4.835 2.694 1.00 96.44 202 LEU A CA 1
ATOM 1594 C C . LEU A 1 202 ? -4.489 -5.609 1.457 1.00 96.44 202 LEU A C 1
ATOM 1596 O O . LEU A 1 202 ? -3.888 -5.003 0.573 1.00 96.44 202 LEU A O 1
ATOM 1600 N N . HIS A 1 203 ? -4.768 -6.909 1.379 1.00 93.75 203 HIS A N 1
ATOM 1601 C CA . HIS A 1 203 ? -4.353 -7.768 0.267 1.00 93.75 203 HIS A CA 1
ATOM 1602 C C . HIS A 1 203 ? -5.466 -8.024 -0.755 1.00 93.75 203 HIS A C 1
ATOM 1604 O O . HIS A 1 203 ? -5.166 -8.174 -1.941 1.00 93.75 203 HIS A O 1
ATOM 1610 N N . ASP A 1 204 ? -6.721 -8.044 -0.303 1.00 87.19 204 ASP A N 1
ATOM 1611 C CA . ASP A 1 204 ? -7.894 -8.359 -1.123 1.00 87.19 204 ASP A CA 1
ATOM 1612 C C . ASP A 1 204 ? -8.503 -7.145 -1.808 1.00 87.19 204 ASP A C 1
ATOM 1614 O O . ASP A 1 204 ? -8.972 -7.353 -2.946 1.00 87.19 204 ASP A O 1
#

Foldseek 3Di:
DAAPDDDDPVVVVLQVVVCVVCVCQQVDPLFQKGWDAQDDDPPAPFGIKIKGAQLQDCPCVPPNVVVSNVDIDIATAHLQADADRVLDDSVNSNCSNPPFGPRRYRPDDHFGWKFKWWAFPVVRDTDDDDSGDTDTLVVVLVLLVRCQVGAPIKMWMATSHRWIKIWGQHPVRFIWIDTPVDPDDTDTDHSVRVSVVSVVNSRD

Mean predicted aligned error: 4.96 Å

Secondary structure (DSSP, 8-state):
----S---HHHHHHHHHHHHHTHHHH--TT-SEEEEE---BTTB---EEEEEPBTTB-TTTTT-HHHHTT--EEEEE-GGG---GGG--HHHHHHIIIIIS-TT-TTPPP---EEEEEEETTTTEE--SSS-EE--HHHHHHHHHHHTT-TT-EEEEEETTS-EEEEEE-TTS-EEEEETTS-PPPEEE-HHHHHHHHHHHHH-